Protein AF-A0A7V1PGR8-F1 (afdb_monomer)

Mean predicted aligned error: 9.34 Å

Structure (mmCIF, N/CA/C/O backbone):
data_AF-A0A7V1PGR8-F1
#
_entry.id   AF-A0A7V1PGR8-F1
#
loop_
_atom_site.group_PDB
_atom_site.id
_atom_site.type_symbol
_atom_site.label_atom_id
_atom_site.label_alt_id
_atom_site.label_comp_id
_atom_site.label_asym_id
_atom_site.label_entity_id
_atom_site.label_seq_id
_atom_site.pdbx_PDB_ins_code
_atom_site.Cartn_x
_atom_site.Cartn_y
_atom_site.Cartn_z
_atom_site.occupancy
_atom_site.B_iso_or_equiv
_atom_site.auth_seq_id
_atom_site.auth_comp_id
_atom_site.auth_asym_id
_atom_site.auth_atom_id
_atom_site.pdbx_PDB_model_num
ATOM 1 N N . GLU A 1 1 ? -24.387 -24.344 2.532 1.00 33.50 1 GLU A N 1
ATOM 2 C CA . GLU A 1 1 ? -25.170 -23.366 3.312 1.00 33.50 1 GLU A CA 1
ATOM 3 C C . GLU A 1 1 ? -24.211 -22.298 3.817 1.00 33.50 1 GLU A C 1
ATOM 5 O O . GLU A 1 1 ? -23.106 -22.648 4.212 1.00 33.50 1 GLU A O 1
ATOM 10 N N . CYS A 1 2 ? -24.559 -21.014 3.697 1.00 37.28 2 CYS A N 1
ATOM 11 C CA . CYS A 1 2 ? -23.766 -19.934 4.285 1.00 37.28 2 CYS A CA 1
ATOM 12 C C . CYS A 1 2 ? -24.052 -19.902 5.786 1.00 37.28 2 CYS A C 1
ATOM 14 O O . CYS A 1 2 ? -25.098 -19.402 6.196 1.00 37.28 2 CYS A O 1
ATOM 16 N N . GLU A 1 3 ? -23.137 -20.420 6.599 1.00 44.97 3 GLU A N 1
ATOM 17 C CA . GLU A 1 3 ? -23.116 -20.074 8.016 1.00 44.97 3 GLU A CA 1
ATOM 18 C C . GLU A 1 3 ? -22.735 -18.596 8.109 1.00 44.97 3 GLU A C 1
ATOM 20 O O . GLU A 1 3 ? -21.619 -18.203 7.765 1.00 44.97 3 GLU A O 1
ATOM 25 N N . LEU A 1 4 ? -23.701 -17.753 8.487 1.00 45.19 4 LEU A N 1
ATOM 26 C CA . LEU A 1 4 ? -23.430 -16.357 8.799 1.00 45.19 4 LEU A CA 1
ATOM 27 C C . LEU A 1 4 ? -22.318 -16.318 9.849 1.00 45.19 4 LEU A C 1
ATOM 29 O O . LEU A 1 4 ? -22.477 -16.854 10.946 1.00 45.19 4 LEU A O 1
ATOM 33 N N . SER A 1 5 ? -21.216 -15.648 9.514 1.00 45.06 5 SER A N 1
ATOM 34 C CA . SER A 1 5 ? -20.197 -15.221 10.467 1.00 45.06 5 SER A CA 1
ATOM 35 C C . SER A 1 5 ? -20.907 -14.653 11.691 1.00 45.06 5 SER A C 1
ATOM 37 O O . SER A 1 5 ? -21.690 -13.717 11.536 1.00 45.06 5 SER A O 1
ATOM 39 N N . GLY A 1 6 ? -20.683 -15.244 12.868 1.00 40.91 6 GLY A N 1
ATOM 40 C CA . GLY A 1 6 ? -21.354 -14.870 14.110 1.00 40.91 6 GLY A CA 1
ATOM 41 C C . GLY A 1 6 ? -21.212 -13.377 14.387 1.00 40.91 6 GLY A C 1
ATOM 42 O O . GLY A 1 6 ? -20.222 -12.931 14.963 1.00 40.91 6 GLY A O 1
ATOM 43 N N . LEU A 1 7 ? -22.200 -12.602 13.945 1.00 48.94 7 LEU A N 1
ATOM 44 C CA . LEU A 1 7 ? -22.396 -11.226 14.355 1.00 48.94 7 LEU A CA 1
ATOM 45 C C . LEU A 1 7 ? -22.636 -11.298 15.855 1.00 48.94 7 LEU A C 1
ATOM 47 O O . LEU A 1 7 ? -23.583 -11.950 16.297 1.00 48.94 7 LEU A O 1
ATOM 51 N N . HIS A 1 8 ? -21.759 -10.674 16.637 1.00 45.53 8 HIS A N 1
ATOM 52 C CA . HIS A 1 8 ? -22.041 -10.430 18.040 1.00 45.53 8 HIS A CA 1
ATOM 53 C C . HIS A 1 8 ? -23.358 -9.648 18.100 1.00 45.53 8 HIS A C 1
ATOM 55 O O . HIS A 1 8 ? -23.396 -8.455 17.805 1.00 45.53 8 HIS A O 1
ATOM 61 N N . LEU A 1 9 ? -24.449 -10.348 18.416 1.00 50.97 9 LEU A N 1
ATOM 62 C CA . LEU A 1 9 ? -25.723 -9.761 18.807 1.00 50.97 9 LEU A CA 1
ATOM 63 C C . LEU A 1 9 ? -25.479 -9.091 20.155 1.00 50.97 9 LEU A C 1
ATOM 65 O O . LEU A 1 9 ? -25.639 -9.703 21.208 1.00 50.97 9 LEU A O 1
ATOM 69 N N . GLN A 1 10 ? -24.989 -7.860 20.102 1.00 49.34 10 GLN A N 1
ATOM 70 C CA . GLN A 1 10 ? -24.888 -6.987 21.253 1.00 49.34 10 GLN A CA 1
ATOM 71 C C . GLN A 1 10 ? -25.808 -5.794 21.014 1.00 49.34 10 GLN A C 1
ATOM 73 O O . GLN A 1 10 ? -25.845 -5.239 19.913 1.00 49.34 10 GLN A O 1
ATOM 78 N N . ASP A 1 11 ? -26.606 -5.501 22.038 1.00 45.81 11 ASP A N 1
ATOM 79 C CA . ASP A 1 11 ? -27.755 -4.603 22.015 1.00 45.81 11 ASP A CA 1
ATOM 80 C C . ASP A 1 11 ? -27.437 -3.236 21.395 1.00 45.81 11 ASP A C 1
ATOM 82 O O . ASP A 1 11 ? -26.485 -2.570 21.790 1.00 45.81 11 ASP A O 1
ATOM 86 N N . GLU A 1 12 ? -28.274 -2.837 20.435 1.00 45.22 12 GLU A N 1
ATOM 87 C CA . GLU A 1 12 ? -28.408 -1.494 19.856 1.00 45.22 12 GLU A CA 1
ATOM 88 C C . GLU A 1 12 ? -27.108 -0.741 19.512 1.00 45.22 12 GLU A C 1
ATOM 90 O O . GLU A 1 12 ? -26.482 -0.077 20.339 1.00 45.22 12 GLU A O 1
ATOM 95 N N . CYS A 1 13 ? -26.784 -0.672 18.218 1.00 46.34 13 CYS A N 1
ATOM 96 C CA . CYS A 1 13 ? -25.858 0.339 17.713 1.00 46.34 13 CYS A CA 1
ATOM 97 C C . CYS A 1 13 ? -26.515 1.734 17.814 1.00 46.34 13 CYS A C 1
ATOM 99 O O . CYS A 1 13 ? -27.184 2.195 16.887 1.00 46.34 13 CYS A O 1
ATOM 101 N N . ARG A 1 14 ? -26.369 2.403 18.965 1.00 45.69 14 ARG A N 1
ATOM 102 C CA . ARG A 1 14 ? -26.766 3.806 19.164 1.00 45.69 14 ARG A CA 1
ATOM 103 C C . ARG A 1 14 ? -25.715 4.718 18.544 1.00 45.69 14 ARG A C 1
ATOM 105 O O . ARG A 1 14 ? -24.690 5.036 19.139 1.00 45.69 14 ARG A O 1
ATOM 112 N N . CYS A 1 15 ? -25.945 5.104 17.297 1.00 48.47 15 CYS A N 1
ATOM 113 C CA . CYS A 1 15 ? -25.035 5.974 16.566 1.00 48.47 15 CYS A CA 1
ATOM 114 C C . CYS A 1 15 ? -25.056 7.410 17.128 1.00 48.47 15 CYS A C 1
ATOM 116 O O . CYS A 1 15 ? -26.068 8.100 17.048 1.00 48.47 15 CYS A O 1
ATOM 118 N N . LEU A 1 16 ? -23.893 7.876 17.606 1.00 55.09 16 LEU A N 1
ATOM 119 C CA . LEU A 1 16 ? -23.487 9.291 17.676 1.00 55.09 16 LEU A CA 1
ATOM 120 C C . LEU A 1 16 ? -24.407 10.240 18.477 1.00 55.09 16 LEU A C 1
ATOM 122 O O . LEU A 1 16 ? -24.761 11.322 18.010 1.00 55.09 16 LEU A O 1
ATOM 126 N N . SER A 1 17 ? -24.725 9.910 19.729 1.00 58.53 17 SER A N 1
ATOM 127 C CA . SER A 1 17 ? -25.241 10.915 20.668 1.00 58.53 17 SER A CA 1
ATOM 128 C C . SER A 1 17 ? -24.089 11.744 21.252 1.00 58.53 17 SER A C 1
ATOM 130 O O . SER A 1 17 ? -23.194 11.215 21.911 1.00 58.53 17 SER A O 1
ATOM 132 N N . PHE A 1 18 ? -24.118 13.070 21.070 1.00 57.62 18 PHE A N 1
ATOM 133 C CA . PHE A 1 18 ? -23.118 14.000 21.629 1.00 57.62 18 PHE A CA 1
ATOM 134 C C . PHE A 1 18 ? -22.998 13.879 23.163 1.00 57.62 18 PHE A C 1
ATOM 136 O O . PHE A 1 18 ? -21.928 14.093 23.728 1.00 57.62 18 PHE A O 1
ATOM 143 N N . LYS A 1 19 ? -24.085 13.479 23.843 1.00 61.00 19 LYS A N 1
ATOM 144 C CA . LYS A 1 19 ? -24.094 13.207 25.290 1.00 61.00 19 LYS A CA 1
ATOM 145 C C . LYS A 1 19 ? -23.307 11.946 25.661 1.00 61.00 19 LYS A C 1
ATOM 147 O O . LYS A 1 19 ? -22.562 11.977 26.634 1.00 61.00 19 LYS A O 1
ATOM 152 N N . GLU A 1 20 ? -23.425 10.874 24.882 1.00 62.06 20 GLU A N 1
ATOM 153 C CA . GLU A 1 20 ? -22.704 9.617 25.135 1.00 62.06 20 GLU A CA 1
ATOM 154 C C . GLU A 1 20 ? -21.209 9.756 24.812 1.00 62.06 20 GLU A C 1
ATOM 156 O O . GLU A 1 20 ? -20.375 9.228 25.545 1.00 62.06 20 GLU A O 1
ATOM 161 N N . ALA A 1 21 ? -20.844 10.557 23.800 1.00 59.22 21 ALA A N 1
ATOM 162 C CA . ALA A 1 21 ? -19.445 10.897 23.522 1.00 59.22 21 ALA A CA 1
ATOM 163 C C . ALA A 1 21 ? -18.779 11.630 24.706 1.00 59.22 21 ALA A C 1
ATOM 165 O O . ALA A 1 21 ? -17.624 11.364 25.044 1.00 59.22 21 ALA A O 1
ATOM 166 N N . ILE A 1 22 ? -19.519 12.520 25.379 1.00 59.28 22 ILE A N 1
ATOM 167 C CA . ILE A 1 22 ? -19.052 13.225 26.582 1.00 59.28 22 ILE A CA 1
ATOM 168 C C . ILE A 1 22 ? -18.910 12.260 27.769 1.00 59.28 22 ILE A C 1
ATOM 170 O O . ILE A 1 22 ? -17.920 12.332 28.500 1.00 59.28 22 ILE A O 1
ATOM 174 N N . GLU A 1 23 ? -19.850 11.330 27.960 1.00 62.16 23 GLU A N 1
ATOM 175 C CA . GLU A 1 23 ? -19.741 10.309 29.012 1.00 62.16 23 GLU A CA 1
ATOM 176 C C . GLU A 1 23 ? -18.600 9.313 28.760 1.00 62.16 23 GLU A C 1
ATOM 178 O O . GLU A 1 23 ? -17.897 8.941 29.703 1.00 62.16 23 GLU A O 1
ATOM 183 N N . GLN A 1 24 ? -18.346 8.947 27.502 1.00 59.22 24 GLN A N 1
ATOM 184 C CA . GLN A 1 24 ? -17.209 8.107 27.117 1.00 59.22 24 GLN A CA 1
ATOM 185 C C . GLN A 1 24 ? -15.862 8.795 27.362 1.00 59.22 24 GLN A C 1
ATOM 187 O O . GLN A 1 24 ? -14.939 8.160 27.864 1.00 59.22 24 GLN A O 1
ATOM 192 N N . ILE A 1 25 ? -15.742 10.100 27.091 1.00 60.03 25 ILE A N 1
ATOM 193 C CA . ILE A 1 25 ? -14.533 10.869 27.442 1.00 60.03 25 ILE A CA 1
ATOM 194 C C . ILE A 1 25 ? -14.342 10.927 28.967 1.00 60.03 25 ILE A C 1
ATOM 196 O O . ILE A 1 25 ? -13.212 10.928 29.456 1.00 60.03 25 ILE A O 1
ATOM 200 N N . ARG A 1 26 ? -15.436 10.931 29.739 1.00 60.28 26 ARG A N 1
ATOM 201 C CA . ARG A 1 26 ?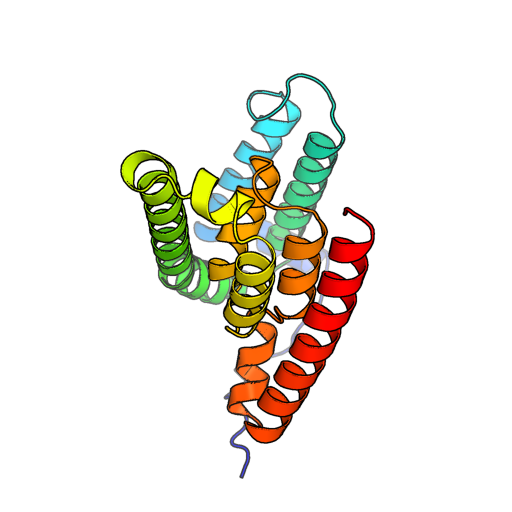 -15.392 10.983 31.207 1.00 60.28 26 ARG A CA 1
ATOM 202 C C . ARG A 1 26 ? -14.893 9.680 31.849 1.00 60.28 26 ARG A C 1
ATOM 204 O O . ARG A 1 26 ? -14.379 9.728 32.964 1.00 60.28 26 ARG A O 1
ATOM 211 N N . LYS A 1 27 ? -15.008 8.540 31.159 1.00 67.31 27 LYS A N 1
ATOM 212 C CA . LYS A 1 27 ? -14.444 7.236 31.557 1.00 67.31 27 LYS A CA 1
ATOM 213 C C . LYS A 1 27 ? -13.459 6.728 30.497 1.00 67.31 27 LYS A C 1
ATOM 215 O O . LYS A 1 27 ? -13.677 5.689 29.885 1.00 67.31 27 LYS A O 1
ATOM 220 N N . ILE A 1 28 ? -12.377 7.475 30.285 1.00 72.19 28 ILE A N 1
ATOM 221 C CA . ILE A 1 28 ? -11.303 7.082 29.364 1.00 72.19 28 ILE A CA 1
ATOM 222 C C . ILE A 1 28 ? -10.633 5.784 29.843 1.00 72.19 28 ILE A C 1
ATOM 224 O O . ILE A 1 28 ? -10.159 5.699 30.978 1.00 72.19 28 ILE A O 1
ATOM 228 N N . SER A 1 29 ? -10.557 4.784 28.962 1.00 81.00 29 SER A N 1
ATOM 229 C CA . SER A 1 29 ? -9.701 3.615 29.175 1.00 81.00 29 SER A CA 1
ATOM 230 C C . SER A 1 29 ? -8.222 3.963 28.977 1.00 81.00 29 SER A C 1
ATOM 232 O O . SER A 1 29 ? -7.862 4.934 28.301 1.00 81.00 29 SER A O 1
ATOM 234 N N . LEU A 1 30 ? -7.337 3.115 29.501 1.00 84.81 30 LEU A N 1
ATOM 235 C CA . LEU A 1 30 ? -5.897 3.254 29.283 1.00 84.81 30 LEU A CA 1
ATOM 236 C C . LEU A 1 30 ? -5.543 3.158 27.790 1.00 84.81 30 LEU A C 1
ATOM 238 O O . LEU A 1 30 ? -4.690 3.900 27.310 1.00 84.81 30 LEU A O 1
ATOM 242 N N . GLN A 1 31 ? -6.214 2.277 27.048 1.00 86.00 31 GLN A N 1
ATOM 243 C CA . GLN A 1 31 ? -5.984 2.029 25.626 1.00 86.00 31 GLN A CA 1
ATOM 244 C C . GLN A 1 31 ? -6.315 3.274 24.800 1.00 86.00 31 GLN A C 1
ATOM 246 O O . GLN A 1 31 ? -5.506 3.711 23.980 1.00 86.00 31 GLN A O 1
ATOM 251 N N . ARG A 1 32 ? -7.477 3.886 25.055 1.00 87.56 32 ARG A N 1
ATOM 252 C CA . ARG A 1 32 ? -7.913 5.114 24.387 1.00 87.56 32 ARG A CA 1
ATOM 253 C C . ARG A 1 32 ? -7.005 6.289 24.720 1.00 87.56 32 ARG A C 1
ATOM 255 O O . ARG A 1 32 ? -6.614 7.025 23.815 1.00 87.56 32 ARG A O 1
ATOM 262 N N . PHE A 1 33 ? -6.629 6.435 25.992 1.00 89.75 33 PHE A N 1
ATOM 263 C CA . PHE A 1 33 ? -5.652 7.439 26.409 1.00 89.75 33 PHE A CA 1
ATOM 264 C C . PHE A 1 33 ? -4.330 7.274 25.656 1.00 89.75 33 PHE A C 1
ATOM 266 O O . PHE A 1 33 ? -3.831 8.235 25.080 1.00 89.75 33 PHE A O 1
ATOM 273 N N . LEU A 1 34 ? -3.789 6.055 25.614 1.00 91.25 34 LEU A N 1
ATOM 274 C CA . LEU A 1 34 ? -2.507 5.764 24.978 1.00 91.25 34 LEU A CA 1
ATOM 275 C C . LEU A 1 34 ? -2.547 6.027 23.466 1.00 91.25 34 LEU A C 1
ATOM 277 O O . LEU A 1 34 ? -1.620 6.635 22.931 1.00 91.25 34 LEU A O 1
ATOM 281 N N . LEU A 1 35 ? -3.629 5.630 22.786 1.00 90.50 35 LEU A N 1
ATOM 282 C CA . LEU A 1 35 ? -3.823 5.904 21.359 1.00 90.50 35 LEU A CA 1
ATOM 283 C C . LEU A 1 35 ? -3.897 7.410 21.073 1.00 90.50 35 LEU A C 1
ATOM 285 O O . LEU A 1 35 ? -3.197 7.894 20.185 1.00 90.50 35 LEU A O 1
ATOM 289 N N . LEU A 1 36 ? -4.693 8.162 21.839 1.00 91.69 36 LEU A N 1
ATOM 290 C CA . LEU A 1 36 ? -4.806 9.616 21.675 1.00 91.69 36 LEU A CA 1
ATOM 291 C C . LEU A 1 36 ? -3.516 10.345 22.038 1.00 91.69 36 LEU A C 1
ATOM 293 O O . LEU A 1 36 ? -3.156 11.312 21.375 1.00 91.69 36 LEU A O 1
ATOM 297 N N . PHE A 1 37 ? -2.798 9.873 23.053 1.00 93.81 37 PHE A N 1
ATOM 298 C CA . PHE A 1 37 ? -1.503 10.418 23.434 1.00 93.81 37 PHE A CA 1
ATO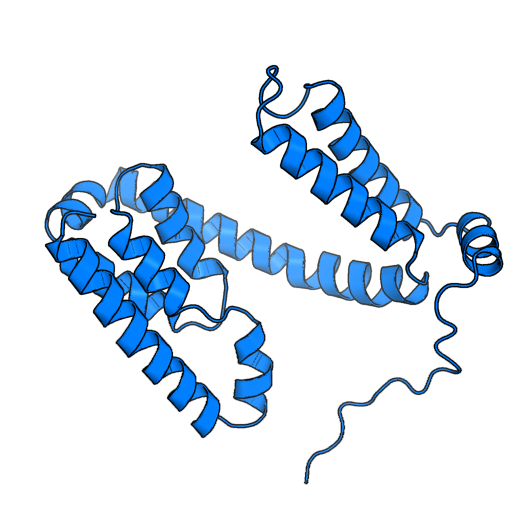M 299 C C . PHE A 1 37 ? -0.477 10.244 22.309 1.00 93.81 37 PHE A C 1
ATOM 301 O O . PHE A 1 37 ? 0.189 11.205 21.925 1.00 93.81 37 PHE A O 1
ATOM 308 N N . LEU A 1 38 ? -0.396 9.048 21.720 1.00 93.50 38 LEU A N 1
ATOM 309 C CA . LEU A 1 38 ? 0.517 8.763 20.613 1.00 93.50 38 LEU A CA 1
ATOM 310 C C . LEU A 1 38 ? 0.159 9.576 19.359 1.00 93.50 38 LEU A C 1
ATOM 312 O O . LEU A 1 38 ? 1.041 10.177 18.742 1.00 93.50 38 LEU A O 1
ATOM 316 N N . LEU A 1 39 ? -1.132 9.658 19.017 1.00 93.88 39 LEU A N 1
ATOM 317 C CA . LEU A 1 39 ? -1.615 10.494 17.913 1.00 93.88 39 LEU A CA 1
ATOM 318 C C . LEU A 1 39 ? -1.365 11.986 18.168 1.00 93.88 39 LEU A C 1
ATOM 320 O O . LEU A 1 39 ? -0.949 12.696 17.256 1.00 93.88 39 LEU A O 1
ATOM 324 N N . GLY A 1 40 ? -1.554 12.451 19.404 1.00 94.19 40 GLY A N 1
ATOM 325 C CA . GLY A 1 40 ? -1.298 13.829 19.817 1.00 94.19 40 GLY A CA 1
ATOM 326 C C . GLY A 1 40 ? 0.178 14.208 19.717 1.00 94.19 40 GLY A C 1
ATOM 327 O O . GLY A 1 40 ? 0.495 15.273 19.187 1.00 94.19 40 GLY A O 1
ATOM 328 N N . ILE A 1 41 ? 1.089 13.321 20.137 1.00 94.88 41 ILE A N 1
ATOM 329 C CA . ILE A 1 41 ? 2.536 13.505 19.945 1.00 94.88 41 ILE A CA 1
ATOM 330 C C . ILE A 1 41 ? 2.871 13.594 18.458 1.00 94.88 41 ILE A C 1
ATOM 332 O O . ILE A 1 41 ? 3.588 14.509 18.051 1.00 94.88 41 ILE A O 1
ATOM 336 N N . ALA A 1 42 ? 2.356 12.673 17.639 1.00 93.75 42 ALA A N 1
ATOM 337 C CA . ALA A 1 42 ? 2.615 12.678 16.202 1.00 93.75 42 ALA A CA 1
ATOM 338 C C . ALA A 1 42 ? 2.104 13.973 15.549 1.00 93.75 42 ALA A C 1
ATOM 340 O O . ALA A 1 42 ? 2.841 14.634 14.815 1.00 93.75 42 ALA A O 1
ATOM 341 N N . LEU A 1 43 ? 0.872 14.377 15.869 1.00 94.31 43 LEU A N 1
ATOM 342 C CA . LEU A 1 43 ? 0.242 15.588 15.350 1.00 94.31 43 LEU A CA 1
ATOM 3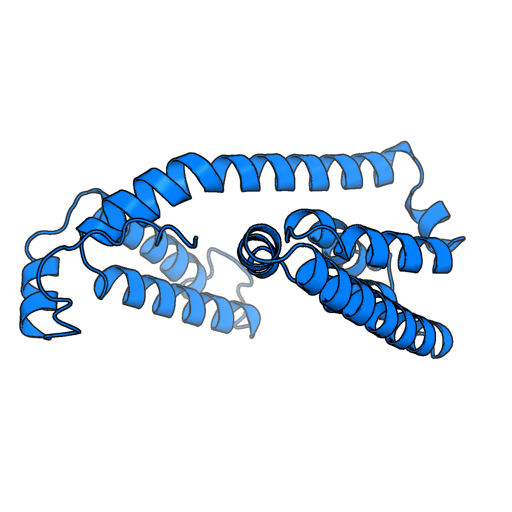43 C C . LEU A 1 43 ? 0.995 16.848 15.798 1.00 94.31 43 LEU A C 1
ATOM 345 O O . LEU A 1 43 ? 1.282 17.707 14.968 1.00 94.31 43 LEU A O 1
ATOM 349 N N . GLY A 1 44 ? 1.408 16.924 17.065 1.00 92.94 44 GLY A N 1
ATOM 350 C CA . GLY A 1 44 ? 2.289 17.979 17.567 1.00 92.94 44 GLY A CA 1
ATOM 351 C C . GLY A 1 44 ? 3.635 18.006 16.836 1.00 92.94 44 GLY A C 1
ATOM 352 O O . GLY A 1 44 ? 4.082 19.067 16.405 1.00 92.94 44 GLY A O 1
ATOM 353 N N . GLY A 1 45 ? 4.252 16.845 16.609 1.00 92.88 45 GLY A N 1
ATOM 354 C CA . GLY A 1 45 ? 5.507 16.717 15.867 1.00 92.88 45 GLY A CA 1
ATOM 355 C C . GLY A 1 45 ? 5.426 17.306 14.456 1.00 92.88 45 GLY A C 1
ATOM 356 O O . GLY A 1 45 ? 6.317 18.062 14.057 1.00 92.88 45 GLY A O 1
ATOM 357 N N . PHE A 1 46 ? 4.335 17.032 13.735 1.00 91.88 46 PHE A N 1
ATOM 358 C CA . PHE A 1 46 ? 4.076 17.637 12.427 1.00 91.88 46 PHE A CA 1
ATOM 359 C C . PHE A 1 46 ? 3.660 19.112 12.526 1.00 91.88 46 PHE A C 1
ATOM 361 O O . PHE A 1 46 ? 4.084 19.900 11.688 1.00 91.88 46 PHE A O 1
ATOM 368 N N . LEU A 1 47 ? 2.895 19.547 13.531 1.00 89.56 47 LEU A N 1
ATOM 369 C CA . LEU A 1 47 ? 2.503 20.958 13.685 1.00 89.56 47 LEU A CA 1
ATOM 370 C C . LEU A 1 47 ? 3.691 21.869 14.002 1.00 89.56 47 LEU A C 1
ATOM 372 O O . LEU A 1 47 ? 3.857 22.901 13.357 1.00 89.56 47 LEU A O 1
ATOM 376 N N . PHE A 1 48 ? 4.557 21.466 14.930 1.00 89.56 48 PHE A N 1
ATOM 377 C CA . PHE A 1 48 ? 5.735 22.243 15.329 1.00 89.56 48 PHE A CA 1
ATOM 378 C C . PHE A 1 48 ? 6.939 22.035 14.402 1.00 89.56 48 PHE A C 1
ATOM 380 O O . PHE A 1 48 ? 7.899 22.797 14.456 1.00 89.56 48 PHE A O 1
ATOM 387 N N . GLY A 1 49 ? 6.884 21.045 13.506 1.00 84.19 49 GLY A N 1
ATOM 388 C CA . GLY A 1 49 ? 7.928 20.811 12.504 1.00 84.19 49 GLY A CA 1
ATOM 389 C C . GLY A 1 49 ? 9.154 20.095 13.063 1.00 84.19 49 GLY A C 1
ATOM 390 O O . GLY A 1 49 ? 10.234 20.187 12.484 1.00 84.19 49 GLY A O 1
ATOM 391 N N . PHE A 1 50 ? 8.987 19.378 14.179 1.00 86.94 50 PHE A N 1
ATOM 392 C CA . PHE A 1 50 ? 9.980 18.423 14.674 1.00 86.94 50 PHE A CA 1
ATOM 393 C C . PHE A 1 50 ? 10.074 17.194 13.764 1.00 86.94 50 PHE A C 1
ATOM 395 O O . PHE A 1 50 ? 11.143 16.602 13.638 1.00 86.94 50 PHE A O 1
ATOM 402 N N . VAL A 1 51 ? 8.959 16.823 13.125 1.00 84.50 51 VAL A N 1
ATOM 403 C CA . VAL A 1 51 ? 8.851 15.676 12.221 1.00 84.50 51 VAL A CA 1
ATOM 404 C C . VAL A 1 51 ? 8.460 16.166 10.825 1.00 84.50 51 VAL A C 1
ATOM 406 O O . VAL A 1 51 ? 7.466 16.874 10.662 1.00 84.50 51 VAL A O 1
ATOM 409 N N . GLY A 1 52 ? 9.235 15.774 9.810 1.00 80.38 52 GLY A N 1
ATOM 410 C CA . GLY A 1 52 ? 9.010 16.146 8.409 1.00 80.38 52 GLY A CA 1
ATOM 411 C C . GLY A 1 52 ? 9.744 17.419 7.970 1.00 80.38 52 GLY A C 1
ATOM 412 O O . GLY A 1 52 ? 10.721 17.846 8.582 1.00 80.38 52 GLY A O 1
ATOM 413 N N . SER A 1 53 ? 9.304 18.013 6.858 1.00 77.25 53 SER A N 1
ATOM 414 C CA . SER A 1 53 ? 9.886 19.254 6.342 1.00 77.25 53 SER A CA 1
ATOM 415 C C . SER A 1 53 ? 9.587 20.426 7.281 1.00 77.25 53 SER A C 1
ATOM 417 O O . SER A 1 53 ? 8.442 20.634 7.685 1.00 77.25 53 SER A O 1
ATOM 419 N N . ARG A 1 54 ? 10.598 21.257 7.577 1.00 79.75 54 ARG A N 1
ATOM 420 C CA . ARG A 1 54 ? 10.384 22.512 8.326 1.00 79.75 54 ARG A CA 1
ATOM 421 C C . ARG A 1 54 ? 9.480 23.491 7.571 1.00 79.75 54 ARG A C 1
ATOM 423 O O . ARG A 1 54 ? 8.772 24.276 8.194 1.00 79.75 54 ARG A O 1
ATOM 430 N N . VAL A 1 55 ? 9.476 23.401 6.242 1.00 85.44 55 VAL A N 1
ATOM 431 C CA . VAL A 1 55 ? 8.606 24.169 5.347 1.00 85.44 55 VAL A CA 1
ATOM 432 C C . VAL A 1 55 ? 7.207 23.547 5.299 1.00 85.44 55 VAL A C 1
ATOM 434 O O . VAL A 1 55 ? 7.045 22.327 5.422 1.00 85.44 55 VAL A O 1
ATOM 437 N N . TRP A 1 56 ? 6.191 24.398 5.149 1.00 84.75 56 TRP A N 1
ATOM 438 C CA . TRP A 1 56 ? 4.791 24.005 4.984 1.00 84.75 56 TRP A CA 1
ATOM 439 C C . TRP A 1 56 ? 4.531 23.443 3.585 1.00 84.75 56 TRP A C 1
ATOM 441 O O . TRP A 1 56 ? 4.000 24.108 2.704 1.00 84.75 56 TRP A O 1
ATOM 451 N N . GLU A 1 57 ? 4.919 22.187 3.407 1.00 88.94 57 GLU A N 1
ATOM 452 C CA . GLU A 1 57 ? 4.669 21.408 2.199 1.00 88.94 57 GLU A CA 1
ATOM 453 C C . GLU A 1 57 ? 3.277 20.760 2.228 1.00 88.94 57 GLU A C 1
ATOM 455 O O . GLU A 1 57 ? 2.741 20.434 3.293 1.00 88.94 57 GLU A O 1
ATOM 460 N N . TRP A 1 58 ? 2.734 20.442 1.051 1.00 89.19 58 TRP A N 1
ATOM 461 C CA . TRP A 1 58 ? 1.455 19.728 0.921 1.00 89.19 58 TRP A CA 1
ATOM 462 C C . TRP A 1 58 ? 1.443 18.387 1.676 1.00 89.19 58 TRP A C 1
ATOM 464 O O . TRP A 1 58 ? 0.425 17.996 2.252 1.00 89.19 58 TRP A O 1
ATOM 474 N N . LYS A 1 59 ? 2.596 17.703 1.747 1.00 89.88 59 LYS A N 1
ATOM 475 C CA . LYS A 1 59 ? 2.767 16.449 2.500 1.00 89.88 59 LYS A CA 1
ATOM 476 C C . LYS A 1 59 ? 2.461 16.656 3.982 1.00 89.88 59 LYS A C 1
ATOM 478 O O . LYS A 1 59 ? 1.740 15.864 4.579 1.00 89.88 59 LYS A O 1
ATOM 483 N N . ARG A 1 60 ? 2.964 17.748 4.567 1.00 90.44 60 ARG A N 1
ATOM 484 C CA . ARG A 1 60 ? 2.766 18.095 5.981 1.00 90.44 60 ARG A CA 1
ATOM 485 C C . ARG A 1 60 ? 1.297 18.374 6.281 1.00 90.44 60 ARG A C 1
ATOM 487 O O . ARG A 1 60 ? 0.769 17.842 7.252 1.00 90.44 60 ARG A O 1
ATOM 494 N N . VAL A 1 61 ? 0.633 19.142 5.414 1.00 91.44 61 VAL A N 1
ATOM 495 C CA . VAL A 1 61 ? -0.810 19.419 5.517 1.00 91.44 61 VAL A CA 1
ATOM 496 C C . VAL A 1 61 ? -1.617 18.119 5.459 1.00 91.44 61 VAL A C 1
ATOM 498 O O . VAL A 1 61 ? -2.492 17.900 6.294 1.00 91.44 61 VAL A O 1
ATOM 501 N N . THR A 1 62 ? -1.269 17.222 4.535 1.00 92.19 62 THR A N 1
ATOM 502 C CA . THR A 1 62 ? -1.931 15.917 4.382 1.00 92.19 62 THR A CA 1
ATOM 503 C C . THR A 1 62 ? -1.781 15.059 5.640 1.00 92.19 62 THR A C 1
ATOM 505 O O . THR A 1 62 ? -2.770 14.524 6.135 1.00 92.19 62 THR A O 1
ATOM 508 N N . PHE A 1 63 ? -0.574 14.964 6.210 1.00 92.62 63 PHE A N 1
ATOM 509 C CA . PHE A 1 63 ? -0.354 14.212 7.451 1.00 92.62 63 PHE A CA 1
ATOM 510 C C . PHE A 1 63 ? -1.121 14.797 8.637 1.00 92.62 63 PHE A C 1
ATOM 512 O O . PHE A 1 63 ? -1.709 14.036 9.400 1.00 92.62 63 PHE A O 1
ATOM 519 N N . ILE A 1 64 ? -1.166 16.124 8.780 1.00 93.44 64 ILE A N 1
ATOM 520 C CA . ILE A 1 64 ? -1.938 16.776 9.848 1.00 93.44 64 ILE A CA 1
ATOM 521 C C . ILE A 1 64 ? -3.429 16.452 9.711 1.00 93.44 64 ILE A C 1
ATOM 523 O O . ILE A 1 64 ? -4.060 16.098 10.704 1.00 93.44 64 ILE A O 1
ATOM 527 N N . LEU A 1 65 ? -3.978 16.522 8.495 1.00 94.81 65 LEU A N 1
ATOM 528 C CA . LEU A 1 65 ? -5.383 16.211 8.226 1.00 94.81 65 LEU A CA 1
ATOM 529 C C . LEU A 1 65 ? -5.711 14.734 8.494 1.00 94.81 65 LEU A C 1
ATOM 531 O O . LEU A 1 65 ? -6.738 14.423 9.091 1.00 94.81 65 LEU A O 1
ATOM 535 N N . LEU A 1 66 ? -4.830 13.813 8.098 1.00 94.75 66 LEU A N 1
ATOM 536 C CA . LEU A 1 66 ? -5.013 12.387 8.375 1.00 94.75 66 LEU A CA 1
ATOM 537 C C . LEU A 1 66 ? -4.923 12.077 9.874 1.00 94.75 66 LEU A C 1
ATOM 539 O O . LEU A 1 66 ? -5.728 11.305 10.390 1.00 94.75 66 LEU A O 1
ATOM 543 N N . LEU A 1 67 ? -3.975 12.690 10.589 1.00 94.50 67 LEU A N 1
ATOM 544 C CA . LEU A 1 67 ? -3.813 12.501 12.033 1.00 94.50 67 LEU A CA 1
ATOM 545 C C . LEU A 1 67 ? -4.967 13.121 12.830 1.00 94.50 67 LEU A C 1
ATOM 547 O O . LEU A 1 67 ? -5.391 12.543 13.835 1.00 94.50 67 LEU A O 1
ATOM 551 N N . SER A 1 68 ? -5.504 14.261 12.388 1.00 94.50 68 SER A N 1
ATOM 552 C CA . SER A 1 68 ? -6.676 14.871 13.020 1.00 94.50 68 SER A CA 1
ATOM 553 C C . SER A 1 68 ? -7.928 14.023 12.795 1.00 94.50 68 SER A C 1
ATOM 555 O O . SER A 1 68 ? -8.655 13.759 13.753 1.00 94.50 68 SER A O 1
ATOM 557 N N . LEU A 1 69 ? -8.126 13.501 11.579 1.00 95.00 69 LEU A N 1
ATOM 558 C CA . LEU A 1 69 ? -9.205 12.562 11.275 1.00 95.00 69 LEU A CA 1
ATOM 559 C C . LEU A 1 69 ? -9.082 11.273 12.100 1.00 95.00 69 LEU A C 1
ATOM 561 O O . LEU A 1 69 ? -10.063 10.829 12.690 1.00 95.00 69 LEU A O 1
ATOM 565 N N . ALA A 1 70 ? -7.882 10.696 12.199 1.00 92.69 70 ALA A N 1
ATOM 566 C CA . ALA A 1 70 ? -7.645 9.507 13.016 1.00 92.69 70 ALA A CA 1
ATOM 567 C C . ALA A 1 70 ? -7.962 9.767 14.497 1.00 92.69 70 ALA A C 1
ATOM 569 O O . ALA A 1 70 ? -8.625 8.956 15.141 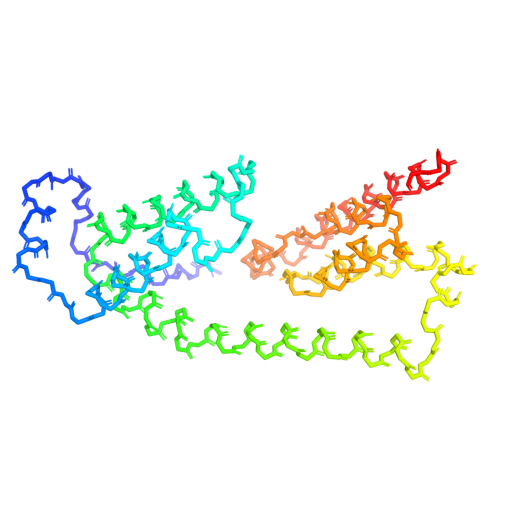1.00 92.69 70 ALA A O 1
ATOM 570 N N . SER A 1 71 ? -7.550 10.924 15.022 1.00 91.81 71 SER A N 1
ATOM 571 C CA . SER A 1 71 ? -7.859 11.332 16.397 1.00 91.81 71 SER A CA 1
ATOM 572 C C . SER A 1 71 ? -9.365 11.486 16.614 1.00 91.81 71 SER A C 1
ATOM 574 O O . SER A 1 71 ? -9.890 11.006 17.615 1.00 91.81 71 SER A O 1
ATOM 576 N N . PHE A 1 72 ? -10.076 12.089 15.657 1.00 89.88 72 PHE A N 1
ATOM 577 C CA . PHE A 1 72 ? -11.533 12.198 15.690 1.00 89.88 72 PHE A CA 1
ATOM 578 C C . PHE A 1 72 ? -12.205 10.820 15.727 1.00 89.88 72 PHE A C 1
ATOM 580 O O . PHE A 1 72 ? -13.044 10.578 16.590 1.00 89.88 72 PHE A O 1
ATOM 587 N N . VAL A 1 73 ? -11.778 9.884 14.874 1.00 88.69 73 VAL A N 1
ATOM 588 C CA . VAL A 1 73 ? -12.304 8.509 14.868 1.00 88.69 73 VAL A CA 1
ATOM 589 C C . VAL A 1 73 ? -12.084 7.825 16.220 1.00 88.69 73 VAL A C 1
ATOM 591 O O . VAL A 1 73 ? -13.016 7.242 16.763 1.00 88.69 73 VAL A O 1
ATOM 594 N N . VAL A 1 74 ? -10.890 7.935 16.810 1.00 88.81 74 VAL A N 1
ATOM 595 C CA . VAL A 1 74 ? -10.599 7.354 18.136 1.00 88.81 74 VAL A CA 1
ATOM 596 C C . VAL A 1 74 ? -11.468 7.982 19.234 1.00 88.81 74 VAL A C 1
ATOM 598 O O . VAL A 1 74 ? -11.840 7.300 20.187 1.00 88.81 74 VAL A O 1
ATOM 601 N N . ILE A 1 75 ? -11.832 9.263 19.106 1.00 85.94 75 ILE A N 1
ATOM 602 C CA . ILE A 1 75 ? -12.732 9.938 20.049 1.00 85.94 75 ILE A CA 1
ATOM 603 C C . ILE A 1 75 ? -14.196 9.502 19.856 1.00 85.94 75 ILE A C 1
ATOM 605 O O . ILE A 1 75 ? -14.929 9.356 20.834 1.00 85.94 75 ILE A O 1
ATOM 609 N N . SER A 1 76 ? -14.647 9.305 18.623 1.00 83.00 76 SER A N 1
ATOM 610 C CA . SER A 1 76 ? -16.052 8.987 18.340 1.00 83.00 76 SER A CA 1
ATOM 611 C C . SER A 1 76 ? -16.407 7.508 18.514 1.00 83.00 76 SER A C 1
ATOM 613 O O . SER A 1 76 ? -17.589 7.179 18.562 1.00 83.00 76 SER A O 1
ATOM 615 N N . MET A 1 77 ? -15.416 6.616 18.581 1.00 81.69 77 MET A N 1
ATOM 616 C CA . MET A 1 77 ? -15.646 5.170 18.602 1.00 81.69 77 MET A CA 1
ATOM 617 C C . MET A 1 77 ? -15.880 4.605 20.019 1.00 81.69 77 MET A C 1
ATOM 619 O O . MET A 1 77 ? -15.279 5.089 20.985 1.00 81.69 77 MET A O 1
ATOM 623 N N . PRO A 1 78 ? -16.711 3.549 20.161 1.00 81.56 78 PRO A N 1
ATOM 624 C CA . PRO A 1 78 ? -16.957 2.892 21.442 1.00 81.56 78 PRO A CA 1
ATOM 625 C C . PRO A 1 78 ? -15.722 2.207 22.026 1.00 81.56 78 PRO A C 1
ATOM 627 O O . PRO A 1 78 ? -14.923 1.617 21.302 1.00 81.56 78 PRO A O 1
ATOM 630 N N . GLU A 1 79 ? -15.626 2.183 23.355 1.00 78.56 79 GLU A N 1
ATOM 631 C CA . GLU A 1 79 ? -14.463 1.641 24.069 1.00 78.56 79 GLU A CA 1
ATOM 632 C C . GLU A 1 79 ? -14.191 0.160 23.762 1.00 78.56 79 GLU A C 1
ATOM 634 O O . GLU A 1 79 ? -13.050 -0.240 23.534 1.00 78.56 79 GLU A O 1
ATOM 639 N N . HIS A 1 80 ? -15.253 -0.643 23.650 1.00 77.75 80 HIS A N 1
ATOM 640 C CA . HIS A 1 80 ? -15.152 -2.047 23.252 1.00 77.75 80 HIS A CA 1
ATOM 641 C C . HIS A 1 80 ? -14.453 -2.216 21.894 1.00 77.75 80 HIS A C 1
ATOM 643 O O . HIS A 1 80 ? -13.621 -3.107 21.725 1.00 77.75 80 HIS A O 1
ATOM 649 N N . TYR A 1 81 ? -14.736 -1.326 20.937 1.00 81.38 81 TYR A N 1
ATOM 650 C CA . TYR A 1 81 ? -14.130 -1.388 19.612 1.00 81.38 81 TYR A CA 1
ATOM 651 C C . TYR A 1 81 ? -12.625 -1.097 19.657 1.00 81.38 81 TYR A C 1
ATOM 653 O O . TYR A 1 81 ? -11.833 -1.772 18.994 1.00 81.38 81 TYR A O 1
ATOM 661 N N . LEU A 1 82 ? -12.208 -0.127 20.475 1.00 83.50 82 LEU A N 1
ATOM 662 C CA . LEU A 1 82 ? -10.792 0.189 20.657 1.00 83.50 82 LEU A CA 1
ATOM 663 C C . LEU A 1 82 ? -10.042 -0.969 21.330 1.00 83.50 82 LEU A C 1
ATOM 665 O O . LEU A 1 82 ? -8.947 -1.325 20.892 1.00 83.50 82 LEU A O 1
ATOM 669 N N . GLU A 1 83 ? -10.610 -1.576 22.371 1.00 84.19 83 GLU A N 1
ATOM 670 C CA . GLU A 1 83 ? -9.927 -2.642 23.104 1.00 84.19 83 GLU A CA 1
ATOM 671 C C . GLU A 1 83 ? -9.873 -3.968 22.326 1.00 84.19 83 GLU A C 1
ATOM 673 O O . GLU A 1 83 ? -8.800 -4.569 22.197 1.00 84.19 83 GLU A O 1
ATOM 678 N N . GLU A 1 84 ? -11.000 -4.443 21.796 1.00 81.44 84 GLU A N 1
ATOM 679 C CA . GLU A 1 84 ? -11.049 -5.744 21.121 1.00 81.44 84 GLU A CA 1
ATOM 680 C C . GLU A 1 84 ? -10.494 -5.671 19.695 1.00 81.44 84 GLU A C 1
ATOM 682 O O . GLU A 1 84 ? -9.599 -6.440 19.324 1.00 81.44 84 GLU A O 1
ATOM 687 N N . HIS A 1 85 ? -10.965 -4.717 18.887 1.00 81.75 85 HIS A N 1
ATOM 688 C CA . HIS A 1 85 ? -10.613 -4.672 17.468 1.00 81.75 85 HIS A CA 1
ATOM 689 C C . HIS A 1 85 ? -9.301 -3.925 17.213 1.00 81.75 85 HIS A C 1
ATOM 691 O O . HIS A 1 85 ? -8.416 -4.458 16.539 1.00 81.75 85 HIS A O 1
ATOM 697 N N . ILE A 1 86 ? -9.110 -2.723 17.764 1.00 86.75 86 ILE A N 1
ATOM 698 C CA . ILE A 1 86 ? -7.865 -1.978 17.513 1.00 86.75 86 ILE A CA 1
ATOM 699 C C . ILE A 1 86 ? -6.697 -2.582 18.300 1.00 86.75 86 ILE A C 1
ATOM 701 O O . ILE A 1 86 ? -5.646 -2.873 17.729 1.00 86.75 86 ILE A O 1
ATOM 705 N N . TRP A 1 87 ? -6.854 -2.811 19.603 1.00 85.12 87 TRP A N 1
ATOM 706 C CA . TRP A 1 87 ? -5.735 -3.224 20.447 1.00 85.12 87 TRP A CA 1
ATOM 707 C C . TRP A 1 87 ? -5.436 -4.726 20.358 1.00 85.12 87 TRP A C 1
ATOM 709 O O . TRP A 1 87 ? -4.346 -5.122 19.930 1.00 85.12 87 TRP A O 1
ATOM 719 N N . LYS A 1 88 ? -6.384 -5.588 20.750 1.00 87.19 88 LYS A N 1
ATOM 720 C CA . LYS A 1 88 ? -6.157 -7.044 20.791 1.00 87.19 88 LYS A CA 1
ATOM 721 C C . LYS A 1 88 ? -5.999 -7.651 19.396 1.00 87.19 88 LYS A C 1
ATOM 723 O O . LYS A 1 88 ? -5.156 -8.533 19.222 1.00 87.19 88 LYS A O 1
ATOM 728 N N . HIS A 1 89 ? -6.760 -7.185 18.406 1.00 83.31 89 HIS A N 1
ATOM 729 C CA . HIS A 1 89 ? -6.683 -7.722 17.048 1.00 83.31 89 HIS A CA 1
ATOM 730 C C . HIS A 1 89 ? -5.635 -7.003 16.180 1.00 83.31 89 HIS A C 1
ATOM 732 O O . HIS A 1 89 ? -4.678 -7.639 15.738 1.00 83.31 89 HIS A O 1
ATOM 738 N N . ILE A 1 90 ? -5.754 -5.691 15.949 1.00 85.31 90 ILE A N 1
ATOM 739 C CA . ILE A 1 90 ? -4.852 -4.988 15.019 1.00 85.31 90 ILE A CA 1
ATOM 740 C C . ILE A 1 90 ? -3.446 -4.816 15.606 1.00 85.31 90 ILE A C 1
ATOM 742 O O . ILE A 1 90 ? -2.483 -5.310 15.016 1.00 85.31 90 ILE A O 1
ATOM 746 N N . ALA A 1 91 ? -3.301 -4.171 16.765 1.00 86.19 91 ALA A N 1
ATOM 747 C CA . ALA A 1 91 ? -1.986 -3.842 17.317 1.00 86.19 91 ALA A CA 1
ATOM 748 C C . ALA A 1 91 ? -1.186 -5.089 17.731 1.00 86.19 91 ALA A C 1
ATOM 750 O O . ALA A 1 91 ? -0.000 -5.189 17.424 1.00 86.19 91 ALA A O 1
ATOM 751 N N . LYS A 1 92 ? -1.818 -6.067 18.395 1.00 86.62 92 LYS A N 1
ATOM 752 C CA . LYS A 1 92 ? -1.101 -7.266 18.868 1.00 86.62 92 LYS A CA 1
ATOM 753 C C . LYS A 1 92 ? -0.884 -8.341 17.802 1.00 86.62 92 LYS A C 1
ATOM 755 O O . LYS A 1 92 ? 0.137 -9.021 17.864 1.00 86.62 92 LYS A O 1
ATOM 760 N N . ARG A 1 93 ? -1.809 -8.540 16.850 1.00 84.19 93 ARG A N 1
ATOM 761 C CA . ARG A 1 93 ? -1.658 -9.594 15.823 1.00 84.19 93 ARG A CA 1
ATOM 762 C C . ARG A 1 93 ? -1.184 -9.079 14.474 1.00 84.19 93 ARG A C 1
ATOM 764 O O . ARG A 1 93 ? -0.240 -9.641 13.919 1.00 84.19 93 ARG A O 1
ATOM 771 N N . HIS A 1 94 ? -1.838 -8.059 13.931 1.00 83.38 94 HIS A N 1
ATOM 772 C CA . HIS A 1 94 ? -1.583 -7.637 12.550 1.00 83.38 94 HIS A CA 1
ATOM 773 C C . HIS A 1 94 ? -0.354 -6.750 12.425 1.00 83.38 94 HIS A C 1
ATOM 775 O O . HIS A 1 94 ? 0.478 -6.999 11.556 1.00 83.38 94 HIS A O 1
ATOM 781 N N . LEU A 1 95 ? -0.194 -5.771 13.319 1.00 87.81 95 LEU A N 1
ATOM 782 C CA . LEU A 1 95 ? 0.890 -4.792 13.238 1.00 87.81 95 LEU A CA 1
ATOM 783 C C . LEU A 1 95 ? 2.267 -5.462 13.209 1.00 87.81 95 LEU A C 1
ATOM 785 O O . LEU A 1 95 ? 3.097 -5.108 12.379 1.00 87.81 95 LEU A O 1
ATOM 789 N N . TRP A 1 96 ? 2.495 -6.468 14.059 1.00 87.38 96 TRP A N 1
ATOM 790 C CA . TRP A 1 96 ? 3.771 -7.184 14.102 1.00 87.38 96 TRP A CA 1
ATOM 791 C C . TRP A 1 96 ? 4.064 -7.946 12.806 1.00 87.38 96 TRP A C 1
ATOM 793 O O . TRP A 1 96 ? 5.181 -7.907 12.298 1.00 87.38 96 TRP A O 1
ATOM 803 N N . ARG A 1 97 ? 3.050 -8.602 12.229 1.00 86.00 97 ARG A N 1
ATOM 804 C CA . ARG A 1 97 ? 3.191 -9.331 10.963 1.00 86.00 97 ARG A CA 1
ATOM 805 C C . ARG A 1 97 ? 3.486 -8.382 9.803 1.00 86.00 97 ARG A C 1
ATOM 807 O O . ARG A 1 97 ? 4.417 -8.637 9.045 1.00 86.00 97 ARG A O 1
ATOM 814 N N . ILE A 1 98 ? 2.737 -7.281 9.709 1.00 84.25 98 ILE A N 1
ATOM 815 C CA . ILE A 1 98 ? 2.921 -6.251 8.676 1.00 84.25 98 ILE A CA 1
ATOM 816 C C . ILE A 1 98 ? 4.304 -5.607 8.814 1.00 84.25 98 ILE A C 1
ATOM 818 O O . ILE A 1 98 ? 4.997 -5.424 7.813 1.00 84.25 98 ILE A O 1
ATOM 822 N N . PHE A 1 99 ? 4.725 -5.300 10.045 1.00 87.44 99 PHE A N 1
ATOM 823 C CA . PHE A 1 99 ? 6.046 -4.750 10.330 1.00 87.44 99 PHE A CA 1
ATOM 824 C C . PHE A 1 99 ? 7.157 -5.703 9.888 1.00 87.44 99 PHE A C 1
ATOM 826 O O . PHE A 1 99 ? 8.019 -5.292 9.116 1.00 87.44 99 PHE A O 1
ATOM 833 N N . LEU A 1 100 ? 7.123 -6.968 10.324 1.00 88.56 100 LEU A N 1
ATOM 834 C CA . LEU A 1 100 ? 8.140 -7.955 9.960 1.00 88.56 100 LEU A CA 1
ATOM 835 C C . LEU A 1 100 ? 8.209 -8.153 8.448 1.00 88.56 100 LEU A C 1
ATOM 837 O O . LEU A 1 100 ? 9.295 -8.092 7.876 1.00 88.56 100 LEU A O 1
ATOM 841 N N . TRP A 1 101 ? 7.062 -8.346 7.796 1.00 82.88 101 TRP A N 1
ATOM 842 C CA . TRP A 1 101 ? 7.020 -8.540 6.352 1.00 82.88 101 TRP A CA 1
ATOM 843 C C . TRP A 1 101 ? 7.587 -7.314 5.614 1.00 82.88 101 TRP A C 1
ATOM 845 O O . TRP A 1 101 ? 8.483 -7.463 4.784 1.00 82.88 101 TRP A O 1
ATOM 855 N N . SER A 1 102 ? 7.163 -6.098 5.983 1.00 82.44 102 SER A N 1
ATOM 856 C CA . SER A 1 102 ? 7.641 -4.858 5.347 1.00 82.44 102 SER A CA 1
ATOM 857 C C . SER A 1 102 ? 9.132 -4.639 5.589 1.00 82.44 102 SER A C 1
ATOM 859 O O . SER A 1 102 ? 9.868 -4.284 4.670 1.00 82.44 102 SER A O 1
ATOM 861 N N . PHE A 1 103 ? 9.597 -4.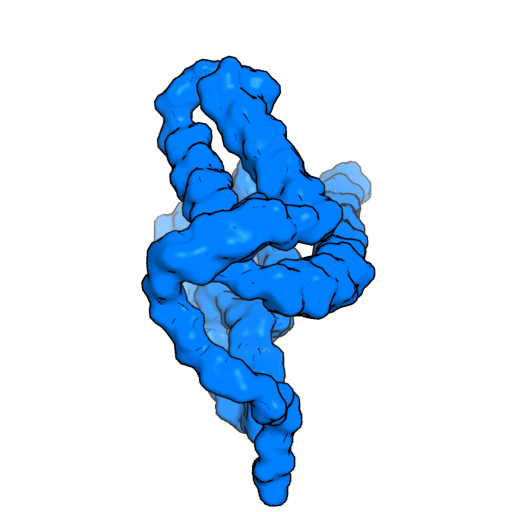888 6.815 1.00 87.88 103 PHE A N 1
ATOM 862 C CA . PHE A 1 103 ? 11.002 -4.785 7.186 1.00 87.88 103 PHE A CA 1
ATOM 863 C C . PHE A 1 103 ? 11.865 -5.736 6.356 1.00 87.88 103 PHE A C 1
ATOM 865 O O . PHE A 1 103 ? 12.838 -5.296 5.746 1.00 87.88 103 PHE A O 1
ATOM 872 N N . PHE A 1 104 ? 11.497 -7.019 6.278 1.00 86.75 104 PHE A N 1
ATOM 873 C CA . PHE A 1 104 ? 12.265 -8.002 5.516 1.00 86.75 104 PHE A CA 1
ATOM 874 C C . PHE A 1 104 ? 12.176 -7.778 4.006 1.00 86.75 104 PHE A C 1
ATOM 876 O O . PHE A 1 104 ? 13.188 -7.932 3.329 1.00 86.75 104 PHE A O 1
ATOM 883 N N . ALA A 1 105 ? 11.031 -7.3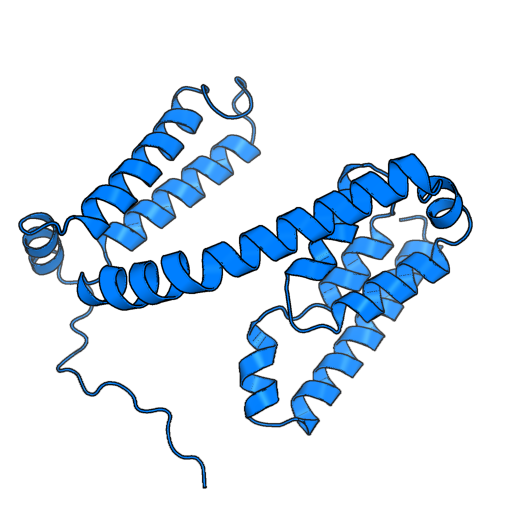46 3.472 1.00 82.06 105 ALA A N 1
ATOM 884 C CA . ALA A 1 105 ? 10.911 -6.978 2.062 1.00 82.06 105 ALA A CA 1
ATOM 885 C C . ALA A 1 105 ? 11.845 -5.810 1.709 1.00 82.06 105 ALA A C 1
ATOM 887 O O . ALA A 1 105 ? 12.624 -5.890 0.757 1.00 82.06 105 ALA A O 1
ATOM 888 N N . LEU A 1 106 ? 11.840 -4.747 2.520 1.00 82.12 106 LEU A N 1
ATOM 889 C CA . LEU A 1 106 ? 12.748 -3.614 2.343 1.00 82.12 106 LEU A CA 1
ATOM 890 C C . LEU A 1 106 ? 14.214 -4.020 2.521 1.00 82.12 106 LEU A C 1
ATOM 892 O O . LEU A 1 106 ? 15.073 -3.550 1.773 1.00 82.12 106 LEU A O 1
ATOM 896 N N . LEU A 1 107 ? 14.515 -4.885 3.490 1.00 86.75 107 LEU A N 1
ATOM 897 C CA . LEU A 1 107 ? 15.863 -5.395 3.725 1.00 86.75 107 LEU A CA 1
ATOM 898 C C . LEU A 1 107 ? 16.359 -6.212 2.531 1.00 86.75 107 LEU A C 1
ATOM 900 O O . LEU A 1 107 ? 17.464 -5.961 2.058 1.00 86.75 107 LEU A O 1
ATOM 904 N N . LEU A 1 108 ? 15.538 -7.124 2.003 1.00 81.88 108 LEU A N 1
ATOM 905 C CA . LEU A 1 108 ? 15.864 -7.941 0.834 1.00 81.88 108 LEU A CA 1
ATOM 906 C C . LEU A 1 108 ? 16.119 -7.083 -0.402 1.00 81.88 108 LEU A C 1
ATOM 908 O O . LEU A 1 108 ? 17.107 -7.304 -1.094 1.00 81.88 108 LEU A O 1
ATOM 912 N N . ILE A 1 109 ? 15.289 -6.070 -0.657 1.00 77.88 109 ILE A N 1
ATOM 913 C CA . ILE A 1 109 ? 15.495 -5.173 -1.799 1.00 77.88 109 ILE A CA 1
ATOM 914 C C . ILE A 1 109 ? 16.756 -4.336 -1.625 1.00 77.88 109 ILE A C 1
ATOM 916 O O . ILE A 1 109 ? 17.562 -4.248 -2.547 1.00 77.88 109 ILE A O 1
ATOM 920 N N . ASN A 1 110 ? 16.983 -3.754 -0.446 1.00 81.12 110 ASN A N 1
ATOM 921 C CA . ASN A 1 110 ? 18.210 -2.996 -0.200 1.00 81.12 110 ASN A CA 1
ATOM 922 C C . ASN A 1 110 ? 19.463 -3.884 -0.289 1.00 81.12 110 ASN A C 1
ATOM 924 O O . ASN A 1 110 ? 20.477 -3.449 -0.834 1.00 81.12 110 ASN A O 1
ATOM 928 N N . ALA A 1 111 ? 19.391 -5.128 0.187 1.00 84.50 111 ALA A N 1
ATOM 929 C CA . ALA A 1 111 ? 20.467 -6.101 0.049 1.00 84.50 111 ALA A CA 1
ATOM 930 C C . ALA A 1 111 ? 20.685 -6.492 -1.423 1.00 84.50 111 ALA A C 1
ATOM 932 O O . ALA A 1 111 ? 21.814 -6.432 -1.898 1.00 84.50 111 ALA A O 1
ATOM 933 N N . GLY A 1 112 ? 19.628 -6.810 -2.173 1.00 78.50 112 GLY A N 1
ATOM 934 C CA . GLY A 1 112 ? 19.710 -7.152 -3.597 1.00 78.50 112 GLY A CA 1
ATOM 935 C C . GLY A 1 112 ? 20.293 -6.020 -4.445 1.00 78.50 112 GLY A C 1
ATOM 936 O O . GLY A 1 112 ? 21.126 -6.263 -5.316 1.00 78.50 112 GLY A O 1
ATOM 937 N N . LEU A 1 113 ? 19.936 -4.770 -4.136 1.00 74.12 113 LEU A N 1
ATOM 938 C CA . LEU A 1 113 ? 20.525 -3.590 -4.774 1.00 74.12 113 LEU A CA 1
ATOM 939 C C . LEU A 1 113 ? 22.024 -3.467 -4.493 1.00 74.12 113 LEU A C 1
ATOM 941 O O . LEU A 1 113 ? 22.788 -3.175 -5.407 1.00 74.12 113 LEU A O 1
ATOM 945 N N . LYS A 1 114 ? 22.447 -3.712 -3.248 1.00 78.88 114 LYS A N 1
ATOM 946 C CA . LYS A 1 114 ? 23.846 -3.554 -2.832 1.00 78.88 114 LYS A CA 1
ATOM 947 C C . LYS A 1 114 ? 24.746 -4.707 -3.283 1.00 78.88 114 LYS A C 1
ATOM 949 O O . LYS A 1 114 ? 25.891 -4.469 -3.646 1.00 78.88 114 LYS A O 1
ATOM 954 N N . PHE A 1 115 ? 24.258 -5.943 -3.208 1.00 80.50 115 PHE A N 1
ATOM 955 C CA . PHE A 1 115 ? 25.079 -7.142 -3.396 1.00 80.50 115 PHE A CA 1
ATOM 956 C C . PHE A 1 115 ? 24.925 -7.784 -4.779 1.00 80.50 115 PHE A C 1
ATOM 958 O O . PHE A 1 115 ? 25.847 -8.463 -5.218 1.00 80.50 115 PHE A O 1
ATOM 965 N N . TRP A 1 116 ? 23.798 -7.577 -5.474 1.00 73.31 116 TRP A N 1
ATOM 966 C CA . TRP A 1 116 ? 23.452 -8.327 -6.693 1.00 73.31 116 TRP A CA 1
ATOM 967 C C . TRP A 1 116 ? 23.377 -7.482 -7.975 1.00 73.31 116 TRP A C 1
ATOM 969 O O . TRP A 1 116 ? 22.976 -7.999 -9.014 1.00 73.31 116 TRP A O 1
ATOM 979 N N . ASN A 1 117 ? 23.736 -6.190 -7.929 1.00 74.56 117 ASN A N 1
ATOM 980 C CA . ASN A 1 117 ? 23.586 -5.252 -9.056 1.00 74.56 117 ASN A CA 1
ATOM 981 C C . ASN A 1 117 ? 22.172 -5.273 -9.673 1.00 74.56 117 ASN A C 1
ATOM 983 O O . ASN A 1 117 ? 22.006 -5.199 -10.894 1.00 74.56 117 ASN A O 1
ATOM 987 N N . LEU A 1 118 ? 21.136 -5.353 -8.826 1.00 73.31 118 LEU A N 1
ATOM 988 C CA . LEU A 1 118 ? 19.736 -5.391 -9.269 1.00 73.31 118 LEU A CA 1
ATOM 989 C C . LEU A 1 118 ? 19.383 -4.216 -10.194 1.00 73.31 118 LEU A C 1
ATOM 991 O O . LEU A 1 118 ? 18.544 -4.354 -11.075 1.00 73.31 118 LEU A O 1
ATOM 995 N N . GLU A 1 119 ? 20.043 -3.072 -10.017 1.00 77.19 119 GLU A N 1
ATOM 996 C CA . GLU A 1 119 ? 19.855 -1.886 -10.850 1.00 77.19 119 GLU A CA 1
ATOM 997 C C . GLU A 1 119 ? 20.174 -2.144 -12.331 1.00 77.19 119 GLU A C 1
ATOM 999 O O . GLU A 1 119 ? 19.417 -1.718 -13.203 1.00 77.19 119 GLU A O 1
ATOM 1004 N N . VAL A 1 120 ? 21.251 -2.882 -12.627 1.00 80.88 120 VAL A N 1
ATOM 1005 C CA . VAL A 1 120 ? 21.611 -3.240 -14.008 1.00 80.88 120 VAL A CA 1
ATOM 1006 C C . VAL A 1 120 ? 20.558 -4.176 -14.586 1.00 80.88 120 VAL A C 1
ATOM 1008 O O . VAL A 1 120 ? 20.058 -3.935 -15.681 1.00 80.88 120 VAL A O 1
ATOM 1011 N N . PHE A 1 121 ? 20.153 -5.196 -13.825 1.00 80.94 121 PHE A N 1
ATOM 1012 C CA . PHE A 1 121 ? 19.109 -6.121 -14.261 1.00 80.94 121 PHE A CA 1
ATOM 1013 C C . PHE A 1 121 ? 17.802 -5.390 -14.591 1.00 80.94 121 PHE A C 1
ATOM 1015 O O . PHE A 1 121 ? 17.236 -5.608 -15.661 1.00 80.94 121 PHE A O 1
ATOM 1022 N N . VAL A 1 122 ? 17.363 -4.488 -13.708 1.00 83.81 122 VAL A N 1
ATOM 1023 C CA . VAL A 1 122 ? 16.125 -3.716 -13.869 1.00 83.81 122 VAL A CA 1
ATOM 1024 C C . VAL A 1 122 ? 16.173 -2.839 -15.117 1.00 83.81 122 VAL A C 1
ATOM 1026 O O . VAL A 1 122 ? 15.227 -2.849 -15.902 1.00 83.81 122 VAL A O 1
ATOM 1029 N N . LYS A 1 123 ? 17.285 -2.128 -15.343 1.00 81.94 123 LYS A N 1
ATOM 1030 C CA . LYS A 1 123 ? 17.444 -1.258 -16.517 1.00 81.94 123 LYS A CA 1
ATOM 1031 C C . LYS A 1 123 ? 17.514 -2.047 -17.825 1.00 81.94 123 LYS A C 1
ATOM 1033 O O . LYS A 1 123 ? 16.944 -1.610 -18.819 1.00 81.94 123 LYS A O 1
ATOM 1038 N N . THR A 1 124 ? 18.174 -3.205 -17.833 1.00 87.19 124 THR A N 1
ATOM 1039 C CA . THR A 1 124 ? 18.307 -4.038 -19.039 1.00 87.19 124 THR A CA 1
ATOM 1040 C C . THR A 1 124 ? 17.029 -4.820 -19.359 1.00 87.19 124 THR A C 1
ATOM 1042 O O . THR A 1 124 ? 16.732 -5.051 -20.527 1.00 87.19 124 THR A O 1
ATOM 1045 N N . HIS A 1 125 ? 16.247 -5.203 -18.347 1.00 90.31 125 HIS A N 1
ATOM 1046 C CA . HIS A 1 125 ? 15.101 -6.106 -18.492 1.00 90.31 125 HIS A CA 1
ATOM 1047 C C . HIS A 1 125 ? 13.787 -5.470 -18.016 1.00 90.31 125 HIS A C 1
ATOM 1049 O O . HIS A 1 125 ? 12.987 -6.115 -17.341 1.00 90.31 125 HIS A O 1
ATOM 1055 N N . MET A 1 126 ? 13.529 -4.211 -18.383 1.00 90.94 126 MET A N 1
ATOM 1056 C CA . MET A 1 126 ? 12.370 -3.466 -17.869 1.00 90.94 126 MET A CA 1
ATOM 1057 C C . MET A 1 126 ? 11.019 -4.134 -18.177 1.00 90.94 126 MET A C 1
ATOM 1059 O O . MET A 1 126 ? 10.129 -4.145 -17.331 1.00 90.94 126 MET A O 1
ATOM 1063 N N . LEU A 1 127 ? 10.882 -4.768 -19.347 1.00 91.88 127 LEU A N 1
ATOM 1064 C CA . LEU A 1 127 ? 9.689 -5.555 -19.684 1.00 91.88 127 LEU A CA 1
ATOM 1065 C C . LEU A 1 127 ? 9.474 -6.727 -18.716 1.00 91.88 127 LEU A C 1
ATOM 1067 O O . LEU A 1 127 ? 8.349 -6.973 -18.286 1.00 91.88 127 LEU A O 1
ATOM 1071 N N . TRP A 1 128 ? 10.544 -7.417 -18.315 1.00 90.88 128 TRP A N 1
ATOM 1072 C CA . TRP A 1 128 ? 10.457 -8.471 -17.304 1.00 90.88 128 TRP A CA 1
ATOM 1073 C C . TRP A 1 128 ? 10.085 -7.907 -15.940 1.00 90.88 128 TRP A C 1
ATOM 1075 O O . TRP A 1 128 ? 9.281 -8.510 -15.238 1.00 90.88 128 TRP A O 1
ATOM 1085 N N . VAL A 1 129 ? 10.612 -6.736 -15.577 1.00 91.94 129 VAL A N 1
ATOM 1086 C CA . VAL A 1 129 ? 10.241 -6.060 -14.328 1.00 91.94 129 VAL A CA 1
ATOM 1087 C C . VAL A 1 129 ? 8.756 -5.699 -14.322 1.00 91.94 129 VAL A C 1
ATOM 1089 O O . VAL A 1 129 ? 8.097 -5.930 -13.314 1.00 91.94 129 VAL A O 1
ATOM 1092 N N . LEU A 1 130 ? 8.205 -5.212 -15.437 1.00 93.69 130 LEU A N 1
ATOM 1093 C CA . LEU A 1 130 ? 6.775 -4.921 -15.578 1.00 93.69 130 LEU A CA 1
ATOM 1094 C C . LEU A 1 130 ? 5.917 -6.181 -15.404 1.00 93.69 130 LEU A C 1
ATOM 1096 O O . LEU A 1 130 ? 4.934 -6.163 -14.656 1.00 93.69 130 LEU A O 1
ATOM 1100 N N . LEU A 1 131 ? 6.306 -7.284 -16.050 1.00 94.19 131 LEU A N 1
ATOM 1101 C CA . LEU A 1 131 ? 5.621 -8.572 -15.917 1.00 94.19 131 LEU A CA 1
ATOM 1102 C C . LEU A 1 131 ? 5.678 -9.088 -14.477 1.00 94.19 131 LEU A C 1
ATOM 1104 O O . LEU A 1 131 ? 4.644 -9.429 -13.909 1.00 94.19 131 LEU A O 1
ATOM 1108 N N . ILE A 1 132 ? 6.864 -9.093 -13.863 1.00 91.75 132 ILE A N 1
ATOM 1109 C CA . ILE A 1 132 ? 7.054 -9.524 -12.473 1.00 91.75 132 ILE A CA 1
ATOM 1110 C C . ILE A 1 132 ? 6.234 -8.641 -11.530 1.00 91.75 132 ILE A C 1
ATOM 1112 O O . ILE A 1 132 ? 5.546 -9.169 -10.665 1.00 91.75 132 ILE A O 1
ATOM 1116 N N . ALA A 1 133 ? 6.249 -7.318 -11.708 1.00 92.19 133 ALA A N 1
ATOM 1117 C CA . ALA A 1 133 ? 5.491 -6.395 -10.869 1.00 92.19 133 ALA A CA 1
ATOM 1118 C C . ALA A 1 133 ? 3.982 -6.628 -10.956 1.00 92.19 133 ALA A C 1
ATOM 1120 O O . ALA A 1 133 ? 3.291 -6.626 -9.937 1.00 92.19 133 ALA A O 1
ATOM 1121 N N . SER A 1 134 ? 3.482 -6.888 -12.162 1.00 94.12 134 SER A N 1
ATOM 1122 C CA . SER A 1 134 ? 2.071 -7.197 -12.392 1.00 94.12 134 SER A CA 1
ATOM 1123 C C . SER A 1 134 ? 1.692 -8.551 -11.788 1.00 94.12 134 SER A C 1
ATOM 1125 O O . SER A 1 134 ? 0.674 -8.654 -11.112 1.00 94.12 134 SER A O 1
ATOM 1127 N N . LEU A 1 135 ? 2.538 -9.576 -11.941 1.00 92.69 135 LEU A N 1
ATOM 1128 C CA . LEU A 1 135 ? 2.323 -10.896 -11.338 1.00 92.69 135 LEU A CA 1
ATOM 1129 C C . LEU A 1 135 ? 2.369 -10.854 -9.809 1.00 92.69 135 LEU A C 1
ATOM 1131 O O . LEU A 1 135 ? 1.538 -11.471 -9.151 1.00 92.69 135 LEU A O 1
ATOM 1135 N N . VAL A 1 136 ? 3.303 -10.100 -9.232 1.00 90.25 136 VAL A N 1
ATOM 1136 C CA . VAL A 1 136 ? 3.373 -9.896 -7.781 1.00 90.25 136 VAL A CA 1
ATOM 1137 C C . VAL A 1 136 ? 2.119 -9.174 -7.273 1.00 90.25 136 VAL A C 1
ATOM 1139 O O . VAL A 1 136 ? 1.612 -9.535 -6.215 1.00 90.25 136 VAL A O 1
ATOM 1142 N N . GLY A 1 137 ? 1.554 -8.238 -8.047 1.00 88.38 137 GLY A N 1
ATOM 1143 C CA . GLY A 1 137 ? 0.280 -7.577 -7.729 1.00 88.38 137 GLY A CA 1
ATOM 1144 C C . GLY A 1 137 ? -0.936 -8.518 -7.683 1.00 88.38 137 GLY A C 1
ATOM 1145 O O . GLY A 1 137 ? -1.958 -8.187 -7.081 1.00 88.38 137 GLY A O 1
ATOM 1146 N N . VAL A 1 138 ? -0.846 -9.725 -8.256 1.00 90.31 138 VAL A N 1
ATOM 1147 C CA . VAL A 1 138 ? -1.914 -10.737 -8.140 1.00 90.31 138 VAL A CA 1
ATOM 1148 C C . VAL A 1 138 ? -2.067 -11.202 -6.691 1.00 90.31 138 VAL A C 1
ATOM 1150 O O . VAL A 1 138 ? -3.178 -11.539 -6.275 1.00 90.31 138 VAL A O 1
ATOM 1153 N N . VAL A 1 139 ? -0.993 -11.169 -5.896 1.00 87.50 139 VAL A N 1
ATOM 1154 C CA . VAL A 1 139 ? -1.043 -11.526 -4.476 1.00 87.50 139 VAL A CA 1
ATOM 1155 C C . VAL A 1 139 ? -1.987 -10.552 -3.746 1.00 87.50 139 VAL A C 1
ATOM 1157 O O . VAL A 1 139 ? -1.800 -9.340 -3.835 1.00 87.50 139 VAL A O 1
ATOM 1160 N N . PRO A 1 140 ? -3.026 -11.037 -3.035 1.00 81.81 140 PRO A N 1
ATOM 1161 C CA . PRO A 1 140 ? -4.017 -10.196 -2.353 1.00 81.81 140 PRO A CA 1
ATOM 1162 C C . PRO A 1 140 ? -3.474 -9.610 -1.033 1.00 81.81 140 PRO A C 1
ATOM 1164 O O . PRO A 1 140 ? -4.034 -9.794 0.051 1.00 81.81 140 PRO A O 1
ATOM 1167 N N . GLU A 1 141 ? -2.347 -8.908 -1.123 1.00 80.81 141 GLU A N 1
ATOM 1168 C CA . GLU A 1 141 ? -1.634 -8.293 -0.008 1.00 80.81 141 GLU A CA 1
ATOM 1169 C C . GLU A 1 141 ? -0.963 -6.998 -0.482 1.00 80.81 141 GLU A C 1
ATOM 1171 O O . GLU A 1 141 ? -0.400 -6.955 -1.567 1.00 80.81 141 GLU A O 1
ATOM 1176 N N . SER A 1 142 ? -1.005 -5.937 0.328 1.00 79.94 142 SER A N 1
ATOM 1177 C CA . SER A 1 142 ? -0.378 -4.649 -0.014 1.00 79.94 142 SER A CA 1
ATOM 1178 C C . SER A 1 142 ? 1.142 -4.648 0.110 1.00 79.94 142 SER A C 1
ATOM 1180 O O . SER A 1 142 ? 1.815 -3.777 -0.439 1.00 79.94 142 SER A O 1
ATOM 1182 N N . GLY A 1 143 ? 1.676 -5.613 0.854 1.00 78.25 143 GLY A N 1
ATOM 1183 C CA . GLY A 1 143 ? 3.088 -5.738 1.131 1.00 78.25 143 GLY A CA 1
ATOM 1184 C C . GLY A 1 143 ? 3.924 -5.806 -0.147 1.00 78.25 143 GLY A C 1
ATOM 1185 O O . GLY A 1 143 ? 4.692 -4.873 -0.397 1.00 78.25 143 GLY A O 1
ATOM 1186 N N . PRO A 1 144 ? 3.843 -6.893 -0.941 1.00 80.81 144 PRO A N 1
ATOM 1187 C CA . PRO A 1 144 ? 4.770 -7.145 -2.048 1.00 80.81 144 PRO A CA 1
ATOM 1188 C C . PRO A 1 144 ? 4.890 -5.991 -3.048 1.00 80.81 144 PRO A C 1
ATOM 1190 O O . PRO A 1 144 ? 5.956 -5.764 -3.615 1.00 80.81 144 PRO A O 1
ATOM 1193 N N . HIS A 1 145 ? 3.833 -5.202 -3.212 1.00 85.50 145 HIS A N 1
ATOM 1194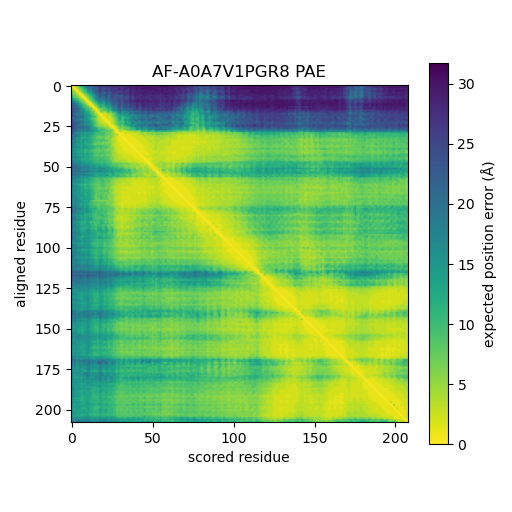 C CA . HIS A 1 145 ? 3.819 -4.010 -4.057 1.00 85.50 145 HIS A CA 1
ATOM 1195 C C . HIS A 1 145 ? 4.674 -2.848 -3.551 1.00 85.50 145 HIS A C 1
ATOM 1197 O O . HIS A 1 145 ? 5.241 -2.115 -4.365 1.00 85.50 145 HIS A O 1
ATOM 1203 N N . LEU A 1 146 ? 4.875 -2.730 -2.235 1.00 85.50 146 LEU A N 1
ATOM 1204 C CA . LEU A 1 146 ? 5.731 -1.708 -1.626 1.00 85.50 146 LEU A CA 1
ATOM 1205 C C . LEU A 1 146 ? 7.166 -1.750 -2.180 1.00 85.50 146 LEU A C 1
ATOM 1207 O O . LEU A 1 146 ? 7.838 -0.721 -2.252 1.00 85.50 146 LEU A O 1
ATOM 1211 N N . ILE A 1 147 ? 7.620 -2.922 -2.632 1.00 85.69 147 ILE A N 1
ATOM 1212 C CA . ILE A 1 147 ? 8.899 -3.099 -3.327 1.00 85.69 147 ILE A CA 1
ATOM 1213 C C . ILE A 1 147 ? 8.980 -2.182 -4.555 1.00 85.69 147 ILE A C 1
ATOM 1215 O O . ILE A 1 147 ? 9.935 -1.416 -4.685 1.00 85.69 147 ILE A O 1
ATOM 1219 N N . PHE A 1 148 ? 7.970 -2.209 -5.425 1.00 88.75 148 PHE A N 1
ATOM 1220 C CA . PHE A 1 148 ? 7.961 -1.425 -6.663 1.00 88.75 148 PHE A CA 1
ATOM 1221 C C . PHE A 1 148 ? 7.753 0.063 -6.394 1.00 88.75 148 PHE A C 1
ATOM 1223 O O . PHE A 1 148 ? 8.380 0.890 -7.054 1.00 88.75 148 PHE A O 1
ATOM 1230 N N . VAL A 1 149 ? 6.967 0.412 -5.369 1.00 89.62 149 VAL A N 1
ATOM 1231 C CA . VAL A 1 149 ? 6.832 1.803 -4.901 1.00 89.62 149 VAL A CA 1
ATOM 1232 C C . VAL A 1 149 ? 8.190 2.362 -4.474 1.00 89.62 149 VAL A C 1
ATOM 1234 O O . VAL A 1 149 ? 8.568 3.463 -4.872 1.00 89.62 149 VAL A O 1
ATOM 1237 N N . MET A 1 150 ? 8.965 1.589 -3.710 1.00 86.81 150 MET A N 1
ATOM 1238 C CA . MET A 1 150 ? 10.307 1.996 -3.293 1.00 86.81 150 MET A CA 1
ATOM 1239 C C . MET A 1 150 ? 11.290 2.053 -4.458 1.00 86.81 150 MET A C 1
ATOM 1241 O O . MET A 1 150 ? 12.146 2.938 -4.492 1.00 86.81 150 MET A O 1
ATOM 1245 N N . MET A 1 151 ? 11.182 1.130 -5.416 1.00 87.50 151 MET A N 1
ATOM 1246 C CA . MET A 1 151 ? 12.012 1.169 -6.617 1.00 87.50 151 MET A CA 1
ATOM 1247 C C . MET A 1 151 ? 11.727 2.416 -7.459 1.00 87.50 151 MET A C 1
ATOM 1249 O O . MET A 1 151 ? 12.665 3.042 -7.950 1.00 87.50 151 MET A O 1
ATOM 1253 N N . PHE A 1 152 ? 10.460 2.818 -7.566 1.00 90.88 152 PHE A N 1
ATOM 1254 C CA . PHE A 1 152 ? 10.044 4.034 -8.264 1.00 90.88 152 PHE A CA 1
ATOM 1255 C C . PHE A 1 152 ? 10.504 5.291 -7.533 1.00 90.88 152 PHE A C 1
ATOM 1257 O O . PHE A 1 152 ? 11.077 6.185 -8.146 1.00 90.88 152 PHE A O 1
ATOM 1264 N N . ALA A 1 153 ? 10.355 5.330 -6.206 1.00 88.81 153 ALA A N 1
ATOM 1265 C CA . ALA A 1 153 ? 10.842 6.437 -5.384 1.00 88.81 153 ALA A CA 1
ATOM 1266 C C . ALA A 1 153 ? 12.364 6.648 -5.510 1.00 88.81 153 ALA A C 1
ATOM 1268 O O . ALA A 1 153 ? 12.848 7.766 -5.355 1.00 88.81 153 ALA A O 1
ATOM 1269 N N . LYS A 1 154 ? 13.115 5.580 -5.808 1.00 85.94 154 LYS A N 1
ATOM 1270 C CA . LYS A 1 154 ? 14.558 5.617 -6.092 1.00 85.94 154 LYS A CA 1
ATOM 1271 C C . LYS A 1 154 ? 14.896 5.856 -7.574 1.00 85.94 154 LYS A C 1
ATOM 1273 O O . LYS A 1 154 ? 16.072 5.846 -7.921 1.00 85.94 154 LYS A O 1
ATOM 1278 N N . GLY A 1 155 ? 13.901 6.040 -8.443 1.00 87.56 155 GLY A N 1
ATOM 1279 C CA . GLY A 1 155 ? 14.085 6.280 -9.878 1.00 87.56 155 GLY A CA 1
ATOM 1280 C C . GLY A 1 155 ? 14.524 5.055 -10.687 1.00 87.56 155 GLY A C 1
ATOM 1281 O O . GLY A 1 155 ? 15.063 5.211 -11.778 1.00 87.56 155 GLY A O 1
ATOM 1282 N N . MET A 1 156 ? 14.341 3.838 -10.164 1.00 87.31 156 MET A N 1
ATOM 1283 C CA . MET A 1 156 ? 14.784 2.612 -10.840 1.00 87.31 156 MET A CA 1
ATOM 1284 C C . MET A 1 156 ? 13.745 2.024 -11.785 1.00 87.31 156 MET A C 1
ATOM 1286 O O . MET A 1 156 ? 14.119 1.417 -12.784 1.00 87.31 156 MET A O 1
ATOM 1290 N N . VAL A 1 157 ? 12.459 2.163 -11.457 1.00 91.62 157 VAL A N 1
ATOM 1291 C CA . VAL A 1 157 ? 11.364 1.713 -12.322 1.00 91.62 157 VAL A CA 1
ATOM 1292 C C . VAL A 1 157 ? 10.546 2.911 -12.796 1.00 91.62 157 VAL A C 1
ATOM 1294 O O . VAL A 1 157 ? 10.414 3.878 -12.042 1.00 91.62 157 VAL A O 1
ATOM 1297 N N . PRO A 1 158 ? 10.013 2.857 -14.023 1.00 93.06 158 PRO A N 1
ATOM 1298 C CA . PRO A 1 158 ? 9.172 3.899 -14.593 1.00 93.06 158 PRO A CA 1
ATOM 1299 C C . PRO A 1 158 ? 7.756 3.903 -13.995 1.00 93.06 158 PRO A C 1
ATOM 1301 O O . PRO A 1 158 ? 7.360 2.989 -13.261 1.00 93.06 158 PRO A O 1
ATOM 1304 N N . PHE A 1 159 ? 6.978 4.935 -14.328 1.00 94.31 159 PHE A N 1
ATOM 1305 C CA . PHE A 1 159 ? 5.593 5.075 -13.882 1.00 94.31 159 PHE A CA 1
ATOM 1306 C C . PHE A 1 159 ? 4.716 3.929 -14.404 1.00 94.31 159 PHE A C 1
ATOM 1308 O O . PHE A 1 159 ? 3.863 3.428 -13.668 1.00 94.31 159 PHE A O 1
ATOM 1315 N N . SER A 1 160 ? 4.977 3.450 -15.625 1.00 95.25 160 SER A N 1
ATOM 1316 C CA . SER A 1 160 ? 4.288 2.289 -16.209 1.00 95.25 160 SER A CA 1
ATOM 1317 C C . SER A 1 160 ? 4.292 1.058 -15.299 1.00 95.25 160 SER A C 1
ATOM 1319 O O . SER A 1 160 ? 3.251 0.426 -15.124 1.00 95.25 160 SER A O 1
ATOM 1321 N N . VAL A 1 161 ? 5.429 0.742 -14.669 1.00 94.19 161 VAL A N 1
ATOM 1322 C CA . VAL A 1 161 ? 5.574 -0.433 -13.792 1.00 94.19 161 VAL A CA 1
ATOM 1323 C C . VAL A 1 161 ? 4.745 -0.284 -12.520 1.00 94.19 161 VAL A C 1
ATOM 1325 O O . VAL A 1 161 ? 4.064 -1.233 -12.122 1.00 94.19 161 VAL A O 1
ATOM 1328 N N . ILE A 1 162 ? 4.779 0.889 -11.875 1.00 94.69 162 ILE A N 1
ATOM 1329 C CA . ILE A 1 162 ? 3.998 1.093 -10.648 1.00 94.69 162 ILE A CA 1
ATOM 1330 C C . ILE A 1 162 ? 2.507 1.172 -10.926 1.00 94.69 162 ILE A C 1
ATOM 1332 O O . ILE A 1 162 ? 1.719 0.699 -10.112 1.00 94.69 162 ILE A O 1
ATOM 1336 N N . LEU A 1 163 ? 2.103 1.751 -12.058 1.00 95.19 163 LEU A N 1
ATOM 1337 C CA . LEU A 1 163 ? 0.693 1.852 -12.391 1.00 95.19 163 LEU A CA 1
ATOM 1338 C C . LEU A 1 163 ? 0.133 0.471 -12.724 1.00 95.19 163 LEU A C 1
ATOM 1340 O O . LEU A 1 163 ? -0.911 0.108 -12.190 1.00 95.19 163 LEU A O 1
ATOM 1344 N N . ALA A 1 164 ? 0.859 -0.314 -13.527 1.00 95.56 164 ALA A N 1
ATOM 1345 C CA . ALA A 1 164 ? 0.484 -1.686 -13.848 1.00 95.56 164 ALA A CA 1
ATOM 1346 C C . ALA A 1 164 ? 0.262 -2.506 -12.574 1.00 95.56 164 ALA A C 1
ATOM 1348 O O . ALA A 1 164 ? -0.834 -3.016 -12.355 1.00 95.56 164 ALA A O 1
ATOM 1349 N N . SER A 1 165 ? 1.256 -2.557 -11.681 1.00 93.81 165 SER A N 1
ATOM 1350 C CA . SER A 1 165 ? 1.145 -3.327 -10.437 1.00 93.81 165 SER A CA 1
ATOM 1351 C C . SER A 1 165 ? 0.063 -2.795 -9.492 1.00 93.81 165 SER A C 1
ATOM 1353 O O . SER A 1 165 ? -0.569 -3.585 -8.795 1.00 93.81 165 SER A O 1
ATOM 1355 N N . SER A 1 166 ? -0.202 -1.483 -9.497 1.00 93.06 166 SER A N 1
ATOM 1356 C CA . SER A 1 166 ? -1.288 -0.879 -8.711 1.00 93.06 166 SER A CA 1
ATOM 1357 C C . SER A 1 166 ? -2.675 -1.248 -9.235 1.00 93.06 166 SER A C 1
ATOM 1359 O O . SER A 1 166 ? -3.583 -1.410 -8.432 1.00 93.06 166 SER A O 1
ATOM 1361 N N . ILE A 1 167 ? -2.842 -1.404 -10.553 1.00 94.00 167 ILE A N 1
ATOM 1362 C CA . ILE A 1 167 ? -4.101 -1.873 -11.152 1.00 94.00 167 ILE A CA 1
ATOM 1363 C C . ILE A 1 167 ? -4.340 -3.349 -10.814 1.00 94.00 167 ILE A C 1
ATOM 1365 O O . ILE A 1 167 ? -5.468 -3.730 -10.517 1.00 94.00 167 ILE A O 1
ATOM 1369 N N . VAL A 1 168 ? -3.295 -4.187 -10.843 1.00 94.56 168 VAL A N 1
ATOM 1370 C CA . VAL A 1 168 ? -3.446 -5.624 -10.540 1.00 94.56 168 VAL A CA 1
ATOM 1371 C C . VAL A 1 168 ? -3.721 -5.882 -9.050 1.00 94.56 168 VAL A C 1
ATOM 1373 O O . VAL A 1 168 ? -4.361 -6.874 -8.685 1.00 94.56 168 VAL A O 1
ATOM 1376 N N . GLN A 1 169 ? -3.243 -5.000 -8.170 1.00 91.12 169 GLN A N 1
ATOM 1377 C CA . GLN A 1 169 ? -3.351 -5.186 -6.731 1.00 91.12 169 GLN A CA 1
ATOM 1378 C C . GLN A 1 169 ? -4.700 -4.739 -6.151 1.00 91.12 169 GLN A C 1
ATOM 1380 O O . GLN A 1 169 ? -4.988 -3.557 -6.021 1.00 91.12 169 GLN A O 1
ATOM 1385 N N . ASP A 1 170 ? -5.444 -5.709 -5.620 1.00 83.50 170 ASP A N 1
ATOM 1386 C CA . ASP A 1 170 ? -6.734 -5.504 -4.932 1.00 83.50 170 ASP A CA 1
ATOM 1387 C C . ASP A 1 170 ? -6.614 -5.360 -3.401 1.00 83.50 170 ASP A C 1
ATOM 1389 O O . ASP A 1 170 ? -7.598 -5.136 -2.691 1.00 83.50 170 ASP A O 1
ATOM 1393 N N . GLY A 1 171 ? -5.403 -5.539 -2.863 1.00 80.69 171 GLY A N 1
ATOM 1394 C CA . GLY A 1 171 ? -5.136 -5.542 -1.424 1.00 80.69 171 GLY A CA 1
ATOM 1395 C C . GLY A 1 171 ? -5.933 -6.609 -0.658 1.00 80.69 171 GLY A C 1
ATOM 1396 O O . GLY A 1 171 ? -6.327 -7.643 -1.200 1.00 80.69 171 GLY A O 1
ATOM 1397 N N . HIS A 1 172 ? -6.185 -6.354 0.629 1.00 82.31 172 HIS A N 1
ATOM 1398 C CA . HIS A 1 172 ? -6.898 -7.292 1.507 1.00 82.31 172 HIS A CA 1
ATOM 1399 C C . HIS A 1 172 ? -8.394 -7.432 1.197 1.00 82.31 172 HIS A C 1
ATOM 1401 O O . HIS A 1 172 ? -9.010 -8.393 1.655 1.00 82.31 172 HIS A O 1
ATOM 1407 N N . GLY A 1 173 ? -8.975 -6.525 0.402 1.00 80.12 173 GLY A N 1
ATOM 1408 C CA . GLY A 1 173 ? -10.381 -6.592 -0.013 1.00 80.12 173 GLY A CA 1
ATOM 1409 C C . GLY A 1 173 ? -10.709 -7.824 -0.862 1.00 80.12 173 GLY A C 1
ATOM 1410 O O . GLY A 1 173 ? -11.859 -8.247 -0.910 1.00 80.12 173 GLY A O 1
ATOM 1411 N N . MET A 1 174 ? -9.698 -8.455 -1.465 1.00 87.31 174 MET A N 1
ATOM 1412 C CA . MET A 1 174 ? -9.862 -9.703 -2.212 1.00 87.31 174 MET A CA 1
ATOM 1413 C C . MET A 1 174 ? -9.976 -10.942 -1.308 1.00 87.31 174 MET A C 1
ATOM 1415 O O . MET A 1 174 ? -10.532 -11.951 -1.733 1.00 87.31 174 MET A O 1
ATOM 1419 N N . LEU A 1 175 ? -9.483 -10.898 -0.062 1.00 87.25 175 LEU A N 1
ATOM 1420 C CA . LEU A 1 175 ? -9.479 -12.070 0.828 1.00 87.25 175 LEU A CA 1
ATOM 1421 C C . LEU A 1 175 ? -10.898 -12.565 1.180 1.00 87.25 175 LEU A C 1
ATOM 1423 O O . LEU A 1 175 ? -11.127 -13.773 1.093 1.00 87.25 175 LEU A O 1
ATOM 1427 N N . PRO A 1 176 ? -11.874 -11.691 1.514 1.00 85.00 176 PRO A N 1
ATOM 1428 C CA . PRO A 1 176 ? -13.257 -12.116 1.718 1.00 85.00 176 PRO A CA 1
ATOM 1429 C C . PRO A 1 176 ? -13.878 -12.720 0.457 1.00 85.00 176 PRO A C 1
ATOM 1431 O O . PRO A 1 176 ? -14.532 -13.758 0.537 1.00 85.00 176 PRO A O 1
ATOM 1434 N N . LEU A 1 177 ? -13.633 -12.126 -0.716 1.00 86.75 177 LEU A N 1
ATOM 1435 C CA . LEU A 1 177 ? -14.163 -12.662 -1.969 1.00 86.75 177 LEU A CA 1
ATOM 1436 C C . LEU A 1 177 ? -13.577 -14.045 -2.271 1.00 86.75 177 LEU A C 1
ATOM 1438 O O . LEU A 1 177 ? -14.321 -14.940 -2.660 1.00 86.75 177 LEU A O 1
ATOM 1442 N N . LEU A 1 178 ? -12.286 -14.247 -1.992 1.00 87.50 178 LEU A N 1
ATOM 1443 C CA . LEU A 1 178 ? -11.616 -15.534 -2.181 1.00 87.50 178 LEU A CA 1
ATOM 1444 C C . LEU A 1 178 ? -12.230 -16.618 -1.292 1.00 87.50 178 LEU A C 1
ATOM 1446 O O . LEU A 1 178 ? -12.352 -17.766 -1.713 1.00 87.50 178 LEU A O 1
ATOM 1450 N N . SER A 1 179 ? -12.649 -16.246 -0.078 1.00 88.00 179 SER A N 1
ATOM 1451 C CA . SER A 1 179 ? -13.355 -17.154 0.830 1.00 88.00 179 SER A CA 1
ATOM 1452 C C . SER A 1 179 ? -14.785 -17.471 0.378 1.00 88.00 179 SER A C 1
ATOM 1454 O O . SER A 1 179 ? -15.283 -18.555 0.670 1.00 88.00 179 SER A O 1
ATOM 1456 N N . TYR A 1 180 ? -15.430 -16.555 -0.352 1.00 90.81 180 TYR A N 1
ATOM 1457 C CA . TYR A 1 180 ? -16.799 -16.718 -0.837 1.00 90.81 180 TYR A CA 1
ATOM 1458 C C . TYR A 1 180 ? -16.866 -17.490 -2.162 1.00 90.81 180 TYR A C 1
ATOM 1460 O O . TYR A 1 180 ? -17.608 -18.463 -2.282 1.00 90.81 180 TYR A O 1
ATOM 1468 N N . SER A 1 181 ? -16.086 -17.073 -3.162 1.00 92.88 181 SER A N 1
ATOM 1469 C CA . SER A 1 181 ? -16.082 -17.648 -4.506 1.00 92.88 181 SER A CA 1
ATOM 1470 C C . SER A 1 181 ? -14.694 -17.563 -5.137 1.00 92.88 181 SER A C 1
ATOM 1472 O O . SER A 1 181 ? -14.264 -16.522 -5.636 1.00 92.88 181 SER A O 1
ATOM 1474 N N . LEU A 1 182 ? -14.006 -18.709 -5.195 1.00 91.44 182 LEU A N 1
ATOM 1475 C CA . LEU A 1 182 ? -12.714 -18.823 -5.880 1.00 91.44 182 LEU A CA 1
ATOM 1476 C C . LEU A 1 182 ? -12.813 -18.450 -7.363 1.00 91.44 182 LEU A C 1
ATOM 1478 O O . LEU A 1 182 ? -11.885 -17.862 -7.912 1.00 91.44 182 LEU A O 1
ATOM 1482 N N . LYS A 1 183 ? -13.934 -18.786 -8.014 1.00 93.5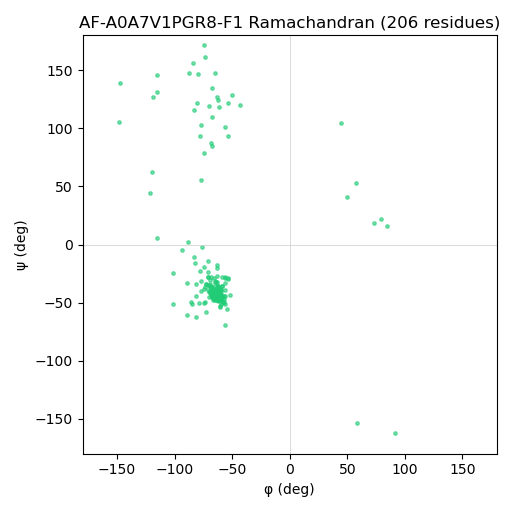6 183 LYS A N 1
ATOM 1483 C CA . LYS A 1 183 ? -14.139 -18.502 -9.439 1.00 93.56 183 LYS A CA 1
ATOM 1484 C C . LYS A 1 183 ? -14.189 -17.000 -9.696 1.00 93.56 183 LYS A C 1
ATOM 1486 O O . LYS A 1 183 ? -13.480 -16.522 -10.578 1.00 93.56 183 LYS A O 1
ATOM 1491 N N . ASP A 1 184 ? -14.963 -16.269 -8.899 1.00 92.00 184 ASP A N 1
ATOM 1492 C CA . ASP A 1 184 ? -15.127 -14.826 -9.085 1.00 92.00 184 ASP A CA 1
ATOM 1493 C C . ASP A 1 184 ? -13.846 -14.076 -8.711 1.00 92.00 184 ASP A C 1
ATOM 1495 O O . ASP A 1 184 ? -13.419 -13.184 -9.442 1.00 92.00 184 ASP A O 1
ATOM 1499 N N . SER A 1 185 ? -13.154 -14.500 -7.647 1.00 91.69 185 SER A N 1
ATOM 1500 C CA . SER A 1 185 ? -11.837 -13.954 -7.303 1.00 91.69 185 SER A CA 1
ATOM 1501 C C . SER A 1 185 ? -10.806 -14.140 -8.410 1.00 91.69 185 SER A C 1
ATOM 1503 O O . SER A 1 185 ? -10.078 -13.200 -8.726 1.00 91.69 185 SER A O 1
ATOM 1505 N N . LEU A 1 186 ? -10.739 -15.327 -9.021 1.00 92.31 186 LEU A N 1
ATOM 1506 C CA . LEU A 1 186 ? -9.823 -15.576 -10.135 1.00 92.31 186 LEU A CA 1
ATOM 1507 C C . LEU A 1 186 ? -10.196 -14.756 -11.371 1.00 92.31 186 LEU A C 1
ATOM 1509 O O . LEU A 1 186 ? -9.303 -14.234 -12.036 1.00 92.31 186 LEU A O 1
ATOM 1513 N N . LEU A 1 187 ? -11.492 -14.608 -11.663 1.00 93.88 187 LEU A N 1
ATOM 1514 C CA . LEU A 1 187 ? -11.961 -13.822 -12.801 1.00 93.88 187 LEU A CA 1
ATOM 1515 C C . LEU A 1 187 ? -11.589 -12.342 -12.653 1.00 93.88 187 LEU A C 1
ATOM 1517 O O . LEU A 1 187 ? -11.033 -11.763 -13.585 1.00 93.88 187 LEU A O 1
ATOM 1521 N N . ILE A 1 188 ? -11.828 -11.752 -11.477 1.00 93.12 188 ILE A N 1
ATOM 1522 C CA . ILE A 1 188 ? -11.451 -10.359 -11.195 1.00 93.12 188 ILE A CA 1
ATOM 1523 C C . ILE A 1 188 ? -9.933 -10.195 -11.252 1.00 93.12 188 ILE A C 1
ATOM 1525 O O . ILE A 1 188 ? -9.440 -9.257 -11.874 1.00 93.12 188 ILE A O 1
ATOM 1529 N N . LYS A 1 189 ? -9.172 -11.134 -10.676 1.00 92.81 189 LYS A N 1
ATOM 1530 C CA . LYS A 1 189 ? -7.707 -11.089 -10.733 1.00 92.81 189 LYS A CA 1
ATOM 1531 C C . LYS A 1 189 ? -7.175 -11.152 -12.154 1.00 92.81 189 LYS A C 1
ATOM 1533 O O . LYS A 1 189 ? -6.276 -10.389 -12.495 1.00 92.81 189 LYS A O 1
ATOM 1538 N N . LEU A 1 190 ? -7.730 -12.028 -12.986 1.00 94.50 190 LEU A N 1
ATOM 1539 C CA . LEU A 1 190 ? -7.343 -12.122 -14.387 1.00 94.50 190 LEU A CA 1
ATOM 1540 C C . LEU A 1 190 ? -7.710 -10.845 -15.149 1.00 94.50 190 LEU A C 1
ATOM 1542 O O . LEU A 1 190 ? -6.893 -10.337 -15.912 1.00 94.50 190 LEU A O 1
ATOM 1546 N N . PHE A 1 191 ? -8.904 -10.302 -14.912 1.00 95.06 191 PHE A N 1
ATOM 1547 C CA . PHE A 1 191 ? -9.348 -9.045 -15.506 1.00 95.06 191 PHE A CA 1
ATOM 1548 C C . PHE A 1 191 ? -8.401 -7.888 -15.155 1.00 95.06 191 PHE A C 1
ATOM 1550 O O . PHE A 1 191 ? -7.887 -7.217 -16.053 1.00 95.06 191 PHE A O 1
ATOM 1557 N N . ASN A 1 192 ? -8.085 -7.716 -13.870 1.00 95.25 192 ASN A N 1
ATOM 1558 C CA . ASN A 1 192 ? -7.159 -6.687 -13.402 1.00 95.25 192 ASN A CA 1
ATOM 1559 C C . ASN A 1 192 ? -5.741 -6.909 -13.933 1.00 95.25 192 ASN A C 1
ATOM 1561 O O . ASN A 1 192 ? -5.083 -5.947 -14.320 1.00 95.25 192 ASN A O 1
ATOM 1565 N N . LEU A 1 193 ? -5.280 -8.162 -14.018 1.00 96.19 193 LEU A N 1
ATOM 1566 C CA . LEU A 1 193 ? -3.982 -8.502 -14.602 1.00 96.19 193 LEU A CA 1
ATOM 1567 C C . LEU A 1 193 ? -3.903 -8.100 -16.078 1.00 96.19 193 LEU A C 1
ATOM 1569 O O . LEU A 1 193 ? -2.924 -7.479 -16.487 1.00 96.19 193 LEU A O 1
ATOM 1573 N N . VAL A 1 194 ? -4.929 -8.416 -16.871 1.00 96.81 194 VAL A N 1
ATOM 1574 C CA . VAL A 1 194 ? -4.976 -8.073 -18.299 1.00 96.81 194 VAL A CA 1
ATOM 1575 C C . VAL A 1 194 ? -5.001 -6.559 -18.495 1.00 96.81 194 VAL A C 1
ATOM 1577 O O . VAL A 1 194 ? -4.231 -6.041 -19.304 1.00 96.81 194 VAL A O 1
ATOM 1580 N N . ILE A 1 195 ? -5.829 -5.835 -17.736 1.00 96.69 195 ILE A N 1
ATOM 1581 C CA . ILE A 1 195 ? -5.889 -4.370 -17.824 1.00 96.69 195 ILE A CA 1
ATOM 1582 C C . ILE A 1 195 ? -4.578 -3.743 -17.353 1.00 96.69 195 ILE A C 1
ATOM 1584 O O . ILE A 1 195 ? -4.040 -2.879 -18.041 1.00 96.69 195 ILE A O 1
ATOM 1588 N N . GLY A 1 196 ? -4.040 -4.189 -16.218 1.00 96.12 196 GLY A N 1
ATOM 1589 C CA . GLY A 1 196 ? -2.790 -3.678 -15.662 1.00 96.12 196 GLY A CA 1
ATOM 1590 C C . GLY A 1 196 ? -1.617 -3.873 -16.618 1.00 96.12 196 GLY A C 1
ATOM 1591 O O . GLY A 1 196 ? -0.874 -2.926 -16.870 1.00 96.12 196 GLY A O 1
ATOM 1592 N N . LEU A 1 197 ? -1.497 -5.058 -17.224 1.00 96.38 197 LEU A N 1
ATOM 1593 C CA . LEU A 1 197 ? -0.489 -5.331 -18.249 1.00 96.38 197 LEU A CA 1
ATOM 1594 C C . LEU A 1 197 ? -0.711 -4.507 -19.517 1.00 96.38 197 LEU A C 1
ATOM 1596 O O . LEU A 1 197 ? 0.251 -3.959 -20.048 1.00 96.38 197 LEU A O 1
ATOM 1600 N N . GLY A 1 198 ? -1.955 -4.387 -19.988 1.00 96.12 198 GLY A N 1
ATOM 1601 C CA . GLY A 1 198 ? -2.285 -3.597 -21.173 1.00 96.12 198 GLY A CA 1
ATOM 1602 C C . GLY A 1 198 ? -1.923 -2.123 -20.997 1.00 96.12 198 GLY A C 1
ATOM 1603 O O . GLY A 1 198 ? -1.162 -1.570 -21.788 1.00 96.12 198 GLY A O 1
ATOM 1604 N N . VAL A 1 199 ? -2.406 -1.500 -19.919 1.00 96.38 199 VAL A N 1
ATOM 1605 C CA . VAL A 1 199 ? -2.113 -0.097 -19.588 1.00 96.38 199 VAL A CA 1
ATOM 1606 C C . VAL A 1 199 ? -0.620 0.102 -19.330 1.00 96.38 199 VAL A C 1
ATOM 1608 O O . VAL A 1 199 ? -0.024 1.039 -19.862 1.00 96.38 199 VAL A O 1
ATOM 1611 N N . GLY A 1 200 ? 0.002 -0.793 -18.560 1.00 95.50 200 GLY A N 1
ATOM 1612 C CA . GLY A 1 200 ? 1.432 -0.751 -18.272 1.00 95.50 200 GLY A CA 1
ATOM 1613 C C . GLY A 1 200 ? 2.284 -0.802 -19.533 1.00 95.50 200 GLY A C 1
ATOM 1614 O O . GLY A 1 200 ? 3.180 0.019 -19.705 1.00 95.50 200 GLY A O 1
ATOM 1615 N N . PHE A 1 201 ? 1.991 -1.738 -20.435 1.00 95.25 201 PHE A N 1
ATOM 1616 C CA . PHE A 1 201 ? 2.734 -1.902 -21.680 1.00 95.25 201 PHE A CA 1
ATOM 1617 C C . PHE A 1 201 ? 2.566 -0.698 -22.611 1.00 95.25 201 PHE A C 1
ATOM 1619 O O . PHE A 1 201 ? 3.550 -0.219 -23.170 1.00 95.25 201 PHE A O 1
ATOM 1626 N N . LEU A 1 202 ? 1.347 -0.159 -22.733 1.00 96.00 202 LEU A N 1
ATOM 1627 C CA . LEU A 1 202 ? 1.094 1.051 -23.520 1.00 96.00 202 LEU A CA 1
ATOM 1628 C C . LEU A 1 202 ? 1.888 2.253 -22.993 1.00 96.00 202 LEU A C 1
ATOM 1630 O O . LEU A 1 202 ? 2.501 2.974 -23.779 1.00 96.00 202 LEU A O 1
ATOM 1634 N N . LEU A 1 203 ? 1.920 2.448 -21.673 1.00 94.25 203 LEU A N 1
ATOM 1635 C CA . LEU A 1 203 ? 2.701 3.524 -21.061 1.00 94.25 203 LEU A CA 1
ATOM 1636 C C . LEU A 1 203 ? 4.205 3.308 -21.210 1.00 94.25 203 LEU A C 1
ATOM 1638 O O . LEU A 1 203 ? 4.921 4.257 -21.520 1.00 94.25 203 LEU A O 1
ATOM 1642 N N . TYR A 1 204 ? 4.666 2.066 -21.065 1.00 92.94 204 TYR A N 1
ATOM 1643 C CA . TYR A 1 204 ? 6.064 1.716 -21.283 1.00 92.94 204 TYR A CA 1
ATOM 1644 C C . TYR A 1 204 ? 6.508 2.048 -22.717 1.00 92.94 204 TYR A C 1
ATOM 1646 O O . TYR A 1 204 ? 7.556 2.663 -22.908 1.00 92.94 204 TYR A O 1
ATOM 1654 N N . LEU A 1 205 ? 5.689 1.718 -23.725 1.00 93.00 205 LEU A N 1
ATOM 1655 C CA . LEU A 1 205 ? 5.951 2.087 -25.123 1.00 93.00 205 LEU A CA 1
ATOM 1656 C C . LEU A 1 205 ? 5.924 3.604 -25.355 1.00 93.00 205 LEU A C 1
ATOM 1658 O O . LEU A 1 205 ? 6.673 4.106 -26.190 1.00 93.00 205 LEU A O 1
ATOM 1662 N N . ALA A 1 206 ? 5.089 4.334 -24.615 1.00 92.69 206 ALA A N 1
ATOM 1663 C CA . ALA A 1 206 ? 5.043 5.794 -24.643 1.00 92.69 206 ALA A CA 1
ATOM 1664 C C . ALA A 1 206 ? 6.208 6.464 -23.880 1.00 92.69 206 ALA A C 1
ATOM 1666 O O . ALA A 1 206 ? 6.314 7.689 -23.895 1.00 92.69 206 ALA A O 1
ATOM 1667 N N . GLY A 1 207 ? 7.0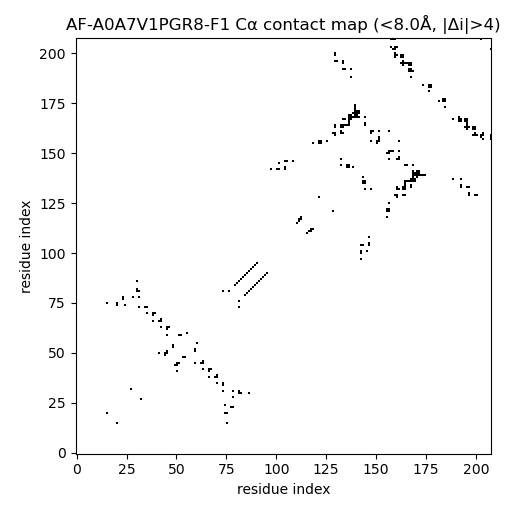90 5.683 -23.243 1.00 86.62 207 GLY A N 1
ATOM 1668 C CA . GLY A 1 207 ? 8.271 6.172 -22.528 1.00 86.62 207 GLY A CA 1
ATOM 1669 C C . GLY A 1 207 ? 8.016 6.611 -21.083 1.00 86.62 207 GLY A C 1
ATOM 1670 O O . GLY A 1 207 ? 8.857 7.311 -20.518 1.00 86.62 207 GLY A O 1
ATOM 1671 N N . PHE A 1 208 ? 6.879 6.220 -20.496 1.00 78.50 208 PHE A N 1
ATOM 1672 C CA . PHE A 1 208 ? 6.489 6.552 -19.120 1.00 78.50 208 PHE A CA 1
ATOM 1673 C C . PHE A 1 208 ? 6.767 5.439 -18.120 1.00 78.50 208 PHE A C 1
ATOM 1675 O O . PHE A 1 208 ? 6.678 4.236 -18.463 1.00 78.50 208 PHE A O 1
#

Secondary structure (DSSP, 8-state):
----------S------HHHHHHHHHT--HHHHHHHHHHHHHHHHHHHTSSS-SS--HHHHHHHHHHHHHHHHHHHS-HHIIIIIIIIIIIIIIHHHHHHHHHHHHHHHHHHHHHS-HHHHHHHTHHHHHHHHHHHHTSS-STTTHHHHHHHHTTSS-HHHHHHHHHH--GGGHHHHHHH-HHHHHHHHHHHHHHHHHHHHHHHHTT-

Foldseek 3Di:
DDPPDDDPPDPDPPADDPVVLVVCVVDDDPLLVVVLVVLVVQLVCLVCVVDDHPDPDPVSVVSNVVSVVVNVCSSRDDPCCSPVPVPVPCVPPPVVVLVVLLVVLVVVLVCCVVPVVVLVVCVVPVVVLLLVLLVQLLPQAPRSLVSVVVCVVVVSHDPLSSQLSVQLHPHPVLVVVCVVDVVVSVVSNVVSSVVSSVSSVVVVVVVD

Sequence (208 aa):
ECELSGLHLQDECRCLSFKEAIEQIRKISLQRFLLLFLLGIALGGFLFGFVGSRVWEWKRVTFILLLSLASFVVISMPEHYLEEHIWKHIAKRHLWRIFLWSFFALLLINAGLKFWNLEVFVKTHMLWVLLIASLVGVVPESGPHLIFVMMFAKGMVPFSVILASSIVQDGHGMLPLLSYSLKDSLLIKLFNLVIGLGVGFLLYLAGF

Solvent-accessible surface area (backbone atoms only — not comparable to full-atom values): 11402 Å² total; per-residue (Å²): 131,86,76,74,76,82,70,81,90,62,85,76,91,77,78,83,49,75,68,56,47,53,53,49,64,72,62,65,49,72,69,58,49,52,52,49,51,53,46,47,52,52,39,46,28,52,72,76,31,80,44,77,64,79,61,96,42,72,68,57,56,51,50,45,53,52,43,51,50,51,47,49,51,65,61,74,50,58,68,67,52,48,51,52,50,46,41,59,41,36,56,65,53,45,48,55,52,55,48,53,52,50,51,51,52,53,48,50,51,54,46,37,48,73,76,63,50,42,64,58,54,40,66,75,36,47,69,57,49,38,52,50,38,28,58,53,12,59,45,56,47,65,60,73,50,50,57,50,54,52,35,34,77,70,69,65,45,52,60,17,37,48,50,12,17,54,52,17,37,61,23,63,73,42,52,64,43,45,75,74,35,58,67,60,41,49,50,52,46,50,51,27,39,53,50,12,52,51,54,17,50,54,31,44,75,73,73,54

pLDDT: mean 83.33, std 13.69, range [33.5, 96.81]

Radius of gyration: 21.79 Å; Cα contacts (8 Å, |Δi|>4): 186; chains: 1; bounding box: 54×48×57 Å